Protein 1KG2 (pdb70)

B-factor: mean 14.48, std 9.22, range [5.26, 63.28]

Radius of gyration: 18.08 Å; Cα contacts (8 Å, |Δi|>4): 309; chains: 1; bounding box: 42×45×37 Å

CATH classification: 1.10.1670.10 (+1 more: 1.10.340.30)

Structure (mmCIF, N/CA/C/O backbone):
data_1KG2
#
_entry.id   1KG2
#
_cell.length_a   83.526
_cell.length_b   50.315
_cell.length_c   70.338
_cell.angle_alpha   90.00
_cell.angle_beta   122.71
_cell.angle_gamma   90.00
#
_symmetry.space_group_name_H-M   'C 1 2 1'
#
loop_
_entity.id
_entity.type
_entity.pdbx_description
1 polymer 'A/G-specific adenine glycosylase'
2 non-polymer 'SULFATE ION'
3 non-polymer 'IRON/SULFUR CLUSTER'
4 non-polymer GLYCEROL
5 water water
#
loop_
_atom_site.group_PDB
_atom_site.id
_atom_site.type_symbol
_atom_site.label_atom_id
_atom_site.label_alt_id
_atom_site.label_comp_id
_atom_site.label_asym_id
_atom_site.label_entity_id
_atom_site.label_seq_id
_atom_site.pdbx_PDB_ins_code
_atom_site.Cartn_x
_atom_site.Cartn_y
_atom_site.Cartn_z
_atom_site.occupancy
_atom_site.B_iso_or_equiv
_atom_site.auth_seq_id
_atom_site.auth_comp_id
_atom_site.auth_asym_id
_atom_site.auth_atom_id
_atom_site.pdbx_PDB_model_num
ATOM 1 N N . MET A 1 1 ? -12.085 -1.186 -0.449 1.00 24.57 1 MET A N 1
ATOM 2 C CA . MET A 1 1 ? -11.295 -2.346 -0.045 1.00 21.91 1 MET A CA 1
ATOM 3 C C . MET A 1 1 ? -11.683 -3.641 -0.771 1.00 15.58 1 MET A C 1
ATOM 4 O O . MET A 1 1 ? -12.875 -3.951 -0.778 1.00 16.95 1 MET A O 1
ATOM 13 N N . GLN A 1 2 ? -10.756 -4.392 -1.343 0.60 12.95 2 GLN A N 1
ATOM 14 C CA . GLN A 1 2 ? -11.073 -5.704 -1.908 0.60 12.46 2 GLN A CA 1
ATOM 15 C C . GLN A 1 2 ? -11.723 -6.610 -0.870 0.60 9.97 2 GLN A C 1
ATOM 16 O O . GLN A 1 2 ? -11.246 -6.674 0.284 0.60 7.76 2 GLN A O 1
ATOM 22 N N . ALA A 1 3 ? -12.783 -7.305 -1.286 1.00 11.21 3 ALA A N 1
ATOM 23 C CA . ALA A 1 3 ? -13.549 -8.113 -0.339 1.00 11.38 3 ALA A CA 1
ATOM 24 C C . ALA A 1 3 ? -12.745 -9.194 0.387 1.00 11.50 3 ALA A C 1
ATOM 25 O O . ALA A 1 3 ? -12.946 -9.456 1.587 1.00 11.61 3 ALA A O 1
ATOM 27 N N . SER A 1 4 ? -11.808 -9.861 -0.312 1.00 12.47 4 SER A N 1
ATOM 28 C CA . SER A 1 4 ? -11.026 -10.925 0.361 1.00 12.94 4 SER A CA 1
ATOM 29 C C . SER A 1 4 ? -10.087 -10.335 1.444 1.00 11.97 4 SER A C 1
ATOM 30 O O . SER A 1 4 ? -9.844 -11.034 2.455 1.00 12.69 4 SER A O 1
ATOM 33 N N . GLN A 1 5 ? -9.608 -9.093 1.236 0.60 8.25 5 GLN A N 1
ATOM 34 C CA . GLN A 1 5 ? -8.823 -8.417 2.291 0.60 7.93 5 GLN A CA 1
ATOM 35 C C . GLN A 1 5 ? -9.681 -8.031 3.493 0.60 6.79 5 GLN A C 1
ATOM 36 O O . GLN A 1 5 ? -9.263 -8.167 4.657 0.60 5.26 5 GLN A O 1
ATOM 42 N N . PHE A 1 6 ? -10.883 -7.531 3.237 1.00 8.54 6 PHE A N 1
ATOM 43 C CA . PHE A 1 6 ? -11.872 -7.219 4.297 1.00 7.91 6 PHE A CA 1
ATOM 44 C C . PHE A 1 6 ? -12.073 -8.448 5.194 1.00 7.89 6 PHE A C 1
ATOM 45 O O . PHE A 1 6 ? -11.941 -8.364 6.428 1.00 7.77 6 PHE A O 1
ATOM 53 N N . SER A 1 7 ? -12.420 -9.598 4.571 1.00 8.19 7 SER A N 1
ATOM 54 C CA . SER A 1 7 ? -12.727 -10.798 5.380 1.00 9.12 7 SER A CA 1
ATOM 55 C C . SER A 1 7 ? -11.513 -11.263 6.209 1.00 7.80 7 SER A C 1
ATOM 56 O O . SER A 1 7 ? -11.661 -11.609 7.388 1.00 7.93 7 SER A O 1
ATOM 61 N N . ALA A 1 8 ? -10.318 -11.261 5.598 1.00 7.62 8 ALA A N 1
ATOM 62 C CA . ALA A 1 8 ? -9.111 -11.758 6.264 1.00 7.93 8 ALA A CA 1
ATOM 63 C C . ALA A 1 8 ? -8.742 -10.860 7.453 1.00 8.16 8 ALA A C 1
ATOM 64 O O . ALA A 1 8 ? -8.355 -11.291 8.546 1.00 8.53 8 ALA A O 1
ATOM 66 N N . GLN A 1 9 ? -8.823 -9.526 7.260 1.00 7.60 9 GLN A N 1
ATOM 67 C CA . GLN A 1 9 ? -8.488 -8.613 8.350 1.00 7.74 9 GLN A CA 1
ATOM 68 C C . GLN A 1 9 ? -9.473 -8.724 9.529 1.00 7.55 9 GLN A C 1
ATOM 69 O O . GLN A 1 9 ? -9.054 -8.645 10.714 1.00 7.69 9 GLN A O 1
ATOM 75 N N . VAL A 1 10 ? -10.774 -8.892 9.253 1.00 7.64 10 VAL A N 1
ATOM 76 C CA . VAL A 1 10 ? -11.804 -9.043 10.308 1.00 7.03 10 VAL A CA 1
ATOM 77 C C . VAL A 1 10 ? -11.576 -10.353 11.079 1.00 7.30 10 VAL A C 1
ATOM 78 O O . VAL A 1 10 ? -11.614 -10.407 12.322 1.00 7.49 10 VAL A O 1
ATOM 82 N N . LEU A 1 11 ? -11.295 -11.471 10.369 1.00 7.65 11 LEU A N 1
ATOM 83 C CA . LEU A 1 11 ? -11.032 -12.756 11.035 1.00 7.62 11 LEU A CA 1
ATOM 84 C C . LEU A 1 11 ? -9.759 -12.712 11.877 1.00 7.91 11 LEU A C 1
ATOM 85 O O . LEU A 1 11 ? -9.757 -13.251 13.011 1.00 8.47 11 LEU A O 1
ATOM 90 N N . ASP A 1 12 ? -8.676 -12.043 11.399 1.00 8.19 12 ASP A N 1
ATOM 91 C CA . ASP A 1 12 ? -7.470 -11.958 12.240 1.00 8.72 12 ASP A CA 1
ATOM 92 C C . ASP A 1 12 ? -7.721 -11.152 13.528 1.00 8.65 12 ASP A C 1
ATOM 93 O O . ASP A 1 12 ? -7.190 -11.483 14.618 1.00 10.12 12 ASP A O 1
ATOM 98 N N . TRP A 1 13 ? -8.515 -10.063 13.407 1.00 8.10 13 TRP A N 1
ATOM 99 C CA . TRP A 1 13 ? -8.899 -9.260 14.595 1.00 7.84 13 TRP A CA 1
ATOM 100 C C . TRP A 1 13 ? -9.683 -10.101 15.593 1.00 8.02 13 TRP A C 1
ATOM 101 O O . TRP A 1 13 ? -9.401 -10.121 16.815 1.00 8.90 13 TRP A O 1
ATOM 112 N N . TYR A 1 14 ? -10.711 -10.845 15.094 1.00 7.68 14 TYR A N 1
ATOM 113 C CA . TYR A 1 14 ? -11.559 -11.665 15.962 1.00 8.38 14 TYR A CA 1
ATOM 114 C C . TYR A 1 14 ? -10.747 -12.660 16.762 1.00 8.57 14 TYR A C 1
ATOM 115 O O . TYR A 1 14 ? -11.001 -12.906 17.964 1.00 10.57 14 TYR A O 1
ATOM 124 N N . ASP A 1 15 ? -9.757 -13.295 16.125 1.00 9.04 15 ASP A N 1
ATOM 125 C CA . ASP A 1 15 ? -8.950 -14.341 16.794 1.00 11.03 15 ASP A CA 1
ATOM 126 C C . ASP A 1 15 ? -8.288 -13.793 18.043 1.00 10.05 15 ASP A C 1
ATOM 127 O O . ASP A 1 15 ? -8.200 -14.544 19.057 1.00 12.39 15 ASP A O 1
ATOM 136 N N . LYS A 1 16 ? -7.812 -12.539 18.030 1.00 9.15 16 LYS A N 1
ATOM 137 C CA . LYS A 1 16 ? -7.091 -11.939 19.160 1.00 9.33 16 LYS A CA 1
ATOM 138 C C . LYS A 1 16 ? -7.968 -11.158 20.152 1.00 9.56 16 LYS A C 1
ATOM 139 O O . LYS A 1 16 ? -7.626 -11.095 21.365 1.00 12.13 16 LYS A O 1
ATOM 150 N N . TYR A 1 17 ? -9.046 -10.527 19.671 1.00 8.91 17 TYR A N 1
ATOM 151 C CA . TYR A 1 17 ? -9.826 -9.574 20.426 1.00 10.90 17 TYR A CA 1
ATOM 152 C C . TYR A 1 17 ? -11.316 -9.857 20.481 1.00 12.83 17 TYR A C 1
ATOM 153 O O . TYR A 1 17 ? -12.017 -9.113 21.191 1.00 18.06 17 TYR A O 1
ATOM 162 N N . GLY A 1 18 ? -11.854 -10.849 19.768 1.00 11.87 18 GLY A N 1
ATOM 163 C CA . GLY A 1 18 ? -13.309 -11.075 19.681 1.00 12.44 18 GLY A CA 1
ATOM 164 C C . GLY A 1 18 ? -13.942 -11.704 20.902 1.00 13.02 18 GLY A C 1
ATOM 165 O O . GLY A 1 18 ? -13.263 -12.419 21.645 1.00 16.14 18 GLY A O 1
ATOM 166 N N . ARG A 1 19 ? -15.249 -11.500 21.107 1.00 12.45 19 ARG A N 1
ATOM 167 C CA . ARG A 1 19 ? -15.989 -12.193 22.168 1.00 12.18 19 ARG A CA 1
ATOM 168 C C . ARG A 1 19 ? -16.339 -13.633 21.812 1.00 12.02 19 ARG A C 1
ATOM 169 O O . ARG A 1 19 ? -17.033 -13.836 20.803 1.00 12.72 19 ARG A O 1
ATOM 177 N N . LYS A 1 20 ? -15.887 -14.603 22.629 1.00 11.81 20 LYS A N 1
ATOM 178 C CA . LYS A 1 20 ? -16.052 -16.026 22.377 1.00 11.93 20 LYS A CA 1
ATOM 179 C C . LYS A 1 20 ? -16.678 -16.715 23.594 1.00 12.34 20 LYS A C 1
ATOM 180 O O . LYS A 1 20 ? -16.872 -17.929 23.504 1.00 14.41 20 LYS A O 1
ATOM 186 N N . THR A 1 21 ? -16.951 -16.006 24.707 1.00 12.10 21 THR A N 1
ATOM 187 C CA . THR A 1 21 ? -17.367 -16.666 25.958 1.00 12.08 21 THR A CA 1
ATOM 188 C C . THR A 1 21 ? -18.767 -16.280 26.432 1.00 12.14 21 THR A C 1
ATOM 189 O O . THR A 1 21 ? -19.140 -16.550 27.589 1.00 13.22 21 THR A O 1
ATOM 193 N N . LEU A 1 22 ? -19.587 -15.660 25.592 1.00 12.21 22 LEU A N 1
ATOM 194 C CA . LEU A 1 22 ? -21.024 -15.497 25.896 1.00 11.61 22 LEU A CA 1
ATOM 195 C C . LEU A 1 22 ? -21.730 -16.846 26.043 1.00 10.26 22 LEU A C 1
ATOM 196 O O . LEU A 1 22 ? -21.360 -17.820 25.365 1.00 11.61 22 LEU A O 1
ATOM 201 N N . PRO A 1 23 ? -22.784 -16.973 26.868 1.00 10.48 23 PRO A N 1
ATOM 202 C CA . PRO A 1 23 ? -23.384 -18.291 27.141 1.00 11.14 23 PRO A CA 1
ATOM 203 C C . PRO A 1 23 ? -23.930 -18.980 25.889 1.00 11.76 23 PRO A C 1
ATOM 204 O O . PRO A 1 23 ? -23.884 -20.219 25.779 1.00 14.35 23 PRO A O 1
ATOM 208 N N . TRP A 1 24 ? -24.473 -18.237 24.927 1.00 11.65 24 TRP A N 1
ATOM 209 C CA . TRP A 1 24 ? -25.058 -18.792 23.696 1.00 12.13 24 TRP A CA 1
ATOM 210 C C . TRP A 1 24 ? -23.951 -19.250 22.706 1.00 15.15 24 TRP A C 1
ATOM 211 O O . TRP A 1 24 ? -24.241 -19.883 21.684 1.00 21.14 24 TRP A O 1
ATOM 222 N N . GLN A 1 25 ? -22.687 -19.007 23.002 1.00 14.40 25 GLN A N 1
ATOM 223 C CA . GLN A 1 25 ? -21.552 -19.454 22.206 1.00 16.12 25 GLN A CA 1
ATOM 224 C C . GLN A 1 25 ? -20.932 -20.735 22.739 1.00 17.51 25 GLN A C 1
ATOM 225 O O . GLN A 1 25 ? -20.036 -21.246 22.051 1.00 24.65 25 GLN A O 1
ATOM 231 N N . ILE A 1 26 ? -21.370 -21.243 23.867 1.00 18.82 26 ILE A N 1
ATOM 232 C CA . ILE A 1 26 ? -20.769 -22.462 24.435 1.00 21.99 26 ILE A CA 1
ATOM 233 C C . ILE A 1 26 ? -21.759 -23.585 24.188 1.00 20.95 26 ILE A C 1
ATOM 234 O O . ILE A 1 26 ? -22.947 -23.370 24.502 1.00 23.61 26 ILE A O 1
ATOM 239 N N . ASP A 1 27 ? -21.316 -24.702 23.618 1.00 20.69 27 ASP A N 1
ATOM 240 C CA . ASP A 1 27 ? -22.214 -25.812 23.244 1.00 21.45 27 ASP A CA 1
ATOM 241 C C . ASP A 1 27 ? -23.421 -25.261 22.475 1.00 19.42 27 ASP A C 1
ATOM 242 O O . ASP A 1 27 ? -24.592 -25.500 22.869 1.00 18.70 27 ASP A O 1
ATOM 247 N N . LYS A 1 28 ? -23.189 -24.515 21.414 1.00 18.35 28 LYS A N 1
ATOM 248 C CA . LYS A 1 28 ? -24.168 -23.824 20.576 1.00 17.67 28 LYS A CA 1
ATOM 249 C C . LYS A 1 28 ? -25.208 -24.789 19.986 1.00 14.63 28 LYS A C 1
ATOM 250 O O . LYS A 1 28 ? -24.830 -25.888 19.551 1.00 16.37 28 LYS A O 1
ATOM 256 N N . THR A 1 29 ? -26.444 -24.339 19.898 1.00 11.20 29 THR A N 1
ATOM 257 C CA . THR A 1 29 ? -27.513 -25.025 19.191 1.00 9.58 29 THR A CA 1
ATOM 258 C C . THR A 1 29 ? -28.386 -23.971 18.439 1.00 8.86 29 THR A C 1
ATOM 259 O O . THR A 1 29 ? -28.404 -22.785 18.861 1.00 8.60 29 THR A O 1
ATOM 263 N N . PRO A 1 30 ? -29.141 -24.348 17.420 1.00 8.92 30 PRO A N 1
ATOM 264 C CA . PRO A 1 30 ? -30.099 -23.401 16.823 1.00 8.34 30 PRO A CA 1
ATOM 265 C C . PRO A 1 30 ? -31.045 -22.772 17.843 1.00 7.95 30 PRO A C 1
ATOM 266 O O . PRO A 1 30 ? -31.306 -21.522 17.798 1.00 7.86 30 PRO A O 1
ATOM 270 N N . TYR A 1 31 ? -31.594 -23.543 18.796 1.00 7.63 31 TYR A N 1
ATOM 271 C CA . TYR A 1 31 ? -32.496 -22.992 19.826 1.00 7.35 31 TYR A CA 1
ATOM 272 C C . TYR A 1 31 ? -31.799 -21.891 20.648 1.00 7.06 31 TYR A C 1
ATOM 273 O O . TYR A 1 31 ? -32.386 -20.813 20.864 1.00 7.77 31 TYR A O 1
ATOM 282 N N . LYS A 1 32 ? -30.581 -22.171 21.161 1.00 8.06 32 LYS A N 1
ATOM 283 C CA . LYS A 1 32 ? -29.872 -21.157 21.983 1.00 7.83 32 LYS A CA 1
ATOM 284 C C . LYS A 1 32 ? -29.588 -19.877 21.184 1.00 7.43 32 LYS A C 1
ATOM 285 O O . LYS A 1 32 ? -29.682 -18.740 21.691 1.00 8.05 32 LYS A O 1
ATOM 291 N N . VAL A 1 33 ? -29.139 -20.020 19.910 1.00 7.48 33 VAL A N 1
ATOM 292 C CA . VAL A 1 33 ? -28.825 -18.845 19.102 1.00 7.01 33 VAL A CA 1
ATOM 293 C C . VAL A 1 33 ? -30.087 -18.049 18.812 1.00 6.67 33 VAL A C 1
ATOM 294 O O . VAL A 1 33 ? -30.059 -16.790 18.971 1.00 7.09 33 VAL A O 1
ATOM 298 N N . TRP A 1 34 ? -31.186 -18.687 18.374 1.00 6.53 34 TRP A N 1
ATOM 299 C CA . TRP A 1 34 ? -32.481 -18.001 18.179 1.00 6.70 34 TRP A CA 1
ATOM 300 C C . TRP A 1 34 ? -32.924 -17.223 19.426 1.00 6.18 34 TRP A C 1
ATOM 301 O O . TRP A 1 34 ? -33.262 -16.001 19.359 1.00 6.55 34 TRP A O 1
ATOM 312 N N . LEU A 1 35 ? -32.928 -17.885 20.586 1.00 6.22 35 LEU A N 1
ATOM 313 C CA . LEU A 1 35 ? -33.383 -17.205 21.836 1.00 6.90 35 LEU A CA 1
ATOM 314 C C . LEU A 1 35 ? -32.525 -15.960 22.111 1.00 6.41 35 LEU A C 1
ATOM 315 O O . LEU A 1 35 ? -33.019 -14.857 22.422 1.00 7.04 35 LEU A O 1
ATOM 320 N N . SER A 1 36 ? -31.173 -16.097 21.998 1.00 6.62 36 SER A N 1
ATOM 321 C CA . SER A 1 36 ? -30.272 -14.931 22.237 1.00 7.01 36 SER A CA 1
ATOM 322 C C . SER A 1 36 ? -30.512 -13.823 21.214 1.00 6.64 36 SER A C 1
ATOM 323 O O . SER A 1 36 ? -30.556 -12.633 21.605 1.00 7.47 36 SER A O 1
ATOM 326 N N . GLU A 1 37 ? -30.678 -14.141 19.911 1.00 6.90 37 GLU A N 1
ATOM 327 C CA . GLU A 1 37 ? -30.899 -13.084 18.900 1.00 7.36 37 GLU A CA 1
ATOM 328 C C . GLU A 1 37 ? -32.165 -12.277 19.197 1.00 6.90 37 GLU A C 1
ATOM 329 O O . GLU A 1 37 ? -32.186 -11.010 19.052 1.00 8.06 37 GLU A O 1
ATOM 335 N N . VAL A 1 38 ? -33.259 -12.949 19.587 1.00 6.59 38 VAL A N 1
ATOM 336 C CA . VAL A 1 38 ? -34.514 -12.233 19.889 1.00 6.74 38 VAL A CA 1
ATOM 337 C C . VAL A 1 38 ? -34.264 -11.328 21.113 1.00 6.51 38 VAL A C 1
ATOM 338 O O . VAL A 1 38 ? -34.715 -10.147 21.074 1.00 7.44 38 VAL A O 1
ATOM 342 N N . MET A 1 39 ? -33.662 -11.838 22.191 1.00 6.74 39 MET A N 1
ATOM 343 C CA . MET A 1 39 ? -33.431 -10.977 23.384 1.00 7.00 39 MET A CA 1
ATOM 344 C C . MET A 1 39 ? -32.520 -9.784 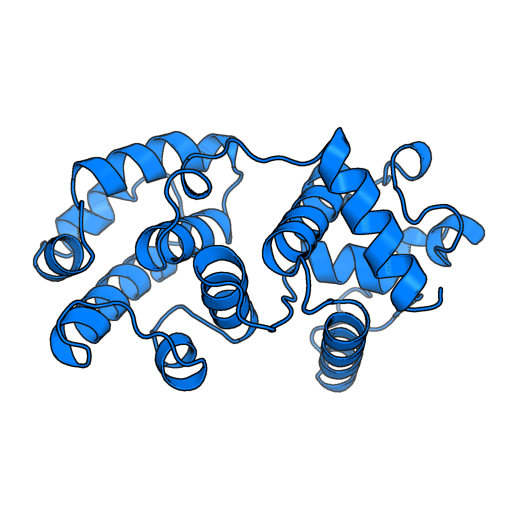23.055 1.00 7.11 39 MET A C 1
ATOM 345 O O . MET A 1 39 ? -32.747 -8.663 23.568 1.00 8.93 39 MET A O 1
ATOM 350 N N . LEU A 1 40 ? -31.513 -9.968 22.192 1.00 7.61 40 LEU A N 1
ATOM 351 C CA . LEU A 1 40 ? -30.521 -8.923 21.882 1.00 8.03 40 LEU A CA 1
ATOM 352 C C . LEU A 1 40 ? -31.047 -7.906 20.890 1.00 9.45 40 LEU A C 1
ATOM 353 O O . LEU A 1 40 ? -30.414 -6.836 20.696 1.00 11.11 40 LEU A O 1
ATOM 358 N N . GLN A 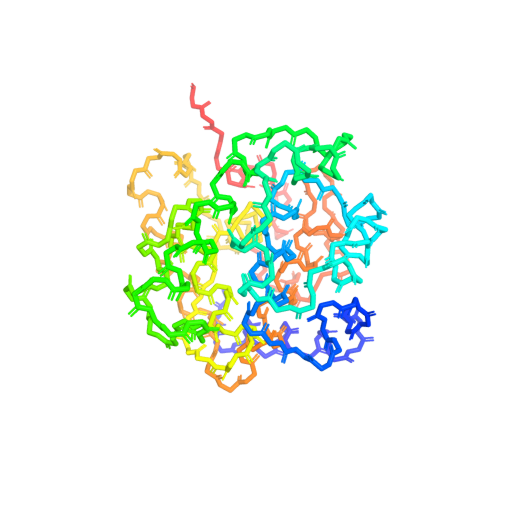1 41 ? -32.197 -8.105 20.246 1.00 10.33 41 GLN A N 1
ATOM 359 C CA . GLN A 1 41 ? -32.655 -7.214 19.186 1.00 11.58 41 GLN A CA 1
ATOM 360 C C . GLN A 1 41 ? -32.817 -5.781 19.668 1.00 12.41 41 GLN A C 1
ATOM 361 O O . GLN A 1 41 ? -32.504 -4.816 18.948 1.00 14.06 41 GLN A O 1
ATOM 372 N N . GLN A 1 42 ? -33.358 -5.668 20.887 1.00 11.86 42 GLN A N 1
ATOM 373 C CA . GLN A 1 42 ? -33.621 -4.322 21.424 1.00 14.54 42 GLN A CA 1
ATOM 374 C C . GLN A 1 42 ? -33.066 -4.121 22.836 1.00 13.52 42 GLN A C 1
ATOM 375 O O . GLN A 1 42 ? -33.483 -3.178 23.528 1.00 18.81 42 GLN A O 1
ATOM 381 N N . THR A 1 43 ? -32.124 -4.931 23.310 1.00 13.40 43 THR A N 1
ATOM 382 C CA . THR A 1 43 ? -31.611 -4.898 24.688 1.00 11.38 43 THR A CA 1
ATOM 383 C C . THR A 1 43 ? -30.083 -5.125 24.712 1.00 10.97 43 THR A C 1
ATOM 384 O O . THR A 1 43 ? -29.553 -6.000 23.968 1.00 12.41 43 THR A O 1
ATOM 388 N N . GLN A 1 44 ? -29.340 -4.385 25.544 1.00 11.48 44 GLN A N 1
ATOM 389 C CA . GLN A 1 44 ? -27.871 -4.582 25.678 1.00 13.02 44 GLN A CA 1
ATOM 390 C C . GLN A 1 44 ? -27.480 -5.944 26.307 1.00 10.73 44 GLN A C 1
ATOM 391 O O . GLN A 1 44 ? -28.201 -6.498 27.137 1.00 10.43 44 GLN A O 1
ATOM 397 N N . VAL A 1 45 ? -26.283 -6.416 25.915 1.00 10.73 45 VAL A N 1
ATOM 398 C CA . VAL A 1 45 ? -25.789 -7.723 26.344 1.00 10.51 45 VAL A CA 1
ATOM 399 C C . VAL A 1 45 ? -25.774 -7.898 27.863 1.00 9.35 45 VAL A C 1
ATOM 400 O O . VAL A 1 45 ? -26.187 -8.958 28.400 1.00 9.83 45 VAL A O 1
ATOM 404 N N . ALA A 1 46 ? -25.275 -6.910 28.627 1.00 9.59 46 ALA A N 1
ATOM 405 C CA . ALA A 1 46 ? -25.188 -7.052 30.098 1.00 10.31 46 ALA A CA 1
ATOM 406 C C . ALA A 1 46 ? -26.554 -7.287 30.757 1.00 9.76 46 ALA A C 1
ATOM 407 O O . ALA A 1 46 ? -26.655 -8.056 31.752 1.00 11.13 46 ALA A O 1
ATOM 409 N N . THR A 1 47 ? -27.599 -6.633 30.225 1.00 8.69 47 THR A N 1
ATOM 410 C CA . THR A 1 47 ? -28.954 -6.853 30.742 1.00 8.73 47 THR A CA 1
ATOM 411 C C . THR A 1 47 ? -29.467 -8.234 30.322 1.00 8.27 47 THR A C 1
ATOM 412 O O . THR A 1 47 ? -30.150 -8.915 31.122 1.00 9.45 47 THR A O 1
ATOM 416 N N . VAL A 1 48 ? -29.203 -8.662 29.088 1.00 7.76 48 VAL A N 1
ATOM 417 C CA . VAL A 1 48 ? -29.715 -9.956 28.567 1.00 8.10 48 VAL A CA 1
ATOM 418 C C . VAL A 1 48 ? -29.154 -11.170 29.311 1.00 7.77 48 VAL A C 1
ATOM 419 O O . VAL A 1 48 ? -29.918 -12.124 29.506 1.00 8.36 48 VAL A O 1
ATOM 423 N N . ILE A 1 49 ? -27.854 -11.219 29.702 1.00 8.35 49 ILE A N 1
ATOM 424 C CA . ILE A 1 49 ? -27.274 -12.522 30.172 1.00 8.40 49 ILE A CA 1
ATOM 425 C C . ILE A 1 49 ? -28.093 -13.143 31.304 1.00 8.07 49 ILE A C 1
ATOM 426 O O . ILE A 1 49 ? -28.431 -14.353 31.179 1.00 7.71 49 ILE A O 1
ATOM 431 N N . PRO A 1 50 ? -28.476 -12.438 32.403 1.00 8.28 50 PRO A N 1
ATOM 432 C CA . PRO A 1 50 ? -29.276 -13.155 33.445 1.00 8.36 50 PRO A CA 1
ATOM 433 C C . PRO A 1 50 ? -30.619 -13.668 32.940 1.00 7.70 50 PRO A C 1
ATOM 434 O O . PRO A 1 50 ? -31.086 -14.749 33.406 1.00 7.98 50 PRO A O 1
ATOM 438 N N . TYR A 1 51 ? -31.293 -12.963 32.024 1.00 7.59 51 TYR A N 1
ATOM 439 C CA . TYR A 1 51 ? -32.573 -13.460 31.456 1.00 6.87 51 TYR A CA 1
ATOM 440 C C . TYR A 1 51 ? -32.363 -14.694 30.578 1.00 6.63 51 TYR A C 1
ATOM 441 O O . TYR A 1 51 ? -33.140 -15.674 30.636 1.00 7.50 51 TYR A O 1
ATOM 450 N N . PHE A 1 52 ? -31.308 -14.735 29.740 1.00 6.99 52 PHE A N 1
ATOM 451 C CA . PHE A 1 52 ? -30.960 -15.909 28.919 1.00 7.18 52 PHE A CA 1
ATOM 452 C C . PHE A 1 52 ? -30.760 -17.134 29.839 1.00 6.60 52 PHE A C 1
ATOM 453 O O . PHE A 1 52 ? -31.281 -18.243 29.573 1.00 7.64 52 PHE A O 1
ATOM 461 N N . GLU A 1 53 ? -29.976 -16.909 30.933 1.00 7.87 53 GLU A N 1
ATOM 462 C CA . GLU A 1 53 ? -29.701 -18.056 31.847 1.00 8.81 53 GLU A CA 1
ATOM 463 C C . GLU A 1 53 ? -31.006 -18.534 32.506 1.00 7.83 53 GLU A C 1
ATOM 464 O O . GLU A 1 53 ? -31.245 -19.770 32.647 1.00 8.86 53 GLU A O 1
ATOM 475 N N . ARG A 1 54 ? -31.917 -17.636 32.947 1.00 8.03 54 ARG A N 1
ATOM 476 C CA . ARG A 1 54 ? -33.182 -18.063 33.558 1.00 7.90 54 ARG A CA 1
ATOM 477 C C . ARG A 1 54 ? -34.062 -18.801 32.541 1.00 7.01 54 ARG A C 1
ATOM 478 O O . ARG A 1 54 ? -34.716 -19.824 32.909 1.00 8.39 54 ARG A O 1
ATOM 486 N N . PHE A 1 55 ? -34.134 -18.345 31.300 1.00 6.77 55 PHE A N 1
ATOM 487 C CA . PHE A 1 55 ? -34.955 -19.010 30.241 1.00 7.23 55 PHE A CA 1
ATOM 488 C C . PHE A 1 55 ? -34.408 -20.418 29.951 1.00 7.25 55 PHE A C 1
ATOM 489 O O . PHE A 1 55 ? -35.195 -21.380 29.781 1.00 7.83 55 PHE A O 1
ATOM 497 N N . MET A 1 56 ? -33.067 -20.578 29.829 1.00 7.40 56 MET A N 1
ATOM 498 C CA . MET A 1 56 ? -32.523 -21.918 29.526 1.00 7.85 56 MET A CA 1
ATOM 499 C C . MET A 1 56 ? -32.719 -22.897 30.684 1.00 8.40 56 MET A C 1
ATOM 500 O O . MET A 1 56 ? -32.925 -24.137 30.444 1.00 9.77 56 MET A O 1
ATOM 505 N N . ALA A 1 57 ? -32.678 -22.432 31.952 1.00 8.46 57 ALA A N 1
ATOM 506 C CA . ALA A 1 57 ? -32.935 -23.298 33.113 1.00 8.85 57 ALA A CA 1
ATOM 507 C C . ALA A 1 57 ? -34.389 -23.745 33.157 1.00 8.73 57 ALA A C 1
ATOM 508 O O . ALA A 1 57 ? -34.688 -24.938 33.457 1.00 11.23 57 ALA A O 1
ATOM 510 N N . ARG A 1 58 ? -35.331 -22.853 32.880 1.00 7.81 58 ARG A N 1
ATOM 511 C CA . ARG A 1 58 ? -36.776 -23.185 32.956 1.00 7.60 58 ARG A CA 1
ATOM 512 C C . ARG A 1 58 ? -37.229 -23.977 31.748 1.00 7.50 58 ARG A C 1
ATOM 513 O O . ARG A 1 58 ? -38.126 -24.853 31.849 1.00 8.00 58 ARG A O 1
ATOM 521 N N . PHE A 1 59 ? -36.660 -23.672 30.533 1.00 7.39 59 PHE A N 1
ATOM 522 C CA . PHE A 1 59 ? -37.080 -24.238 29.262 1.00 7.19 59 PHE A CA 1
ATOM 523 C C . PHE A 1 59 ? -35.860 -24.835 28.537 1.00 7.17 59 PHE A C 1
ATOM 524 O O . PHE A 1 59 ? -35.276 -24.231 27.605 1.00 8.38 59 PHE A O 1
ATOM 532 N N . PRO A 1 60 ? -35.390 -26.042 28.949 1.00 7.78 60 PRO A N 1
ATOM 533 C CA . PRO A 1 60 ? -34.189 -26.632 28.339 1.00 8.75 60 PRO A CA 1
ATOM 534 C C . PRO A 1 60 ? -34.307 -26.946 26.840 1.00 7.97 60 PRO A C 1
ATOM 535 O O . PRO A 1 60 ? -33.265 -27.007 26.130 1.00 8.80 60 PRO A O 1
ATOM 539 N N . THR A 1 61 ? -35.518 -27.195 26.333 1.00 7.81 61 THR A N 1
ATOM 540 C CA . THR A 1 61 ? -35.790 -27.432 24.910 1.00 7.18 61 THR A CA 1
ATOM 541 C C . THR A 1 61 ? -36.944 -26.555 24.403 1.00 7.07 61 THR A C 1
ATOM 542 O O . THR A 1 61 ? -37.786 -26.028 25.175 1.00 8.11 61 THR A O 1
ATOM 546 N N . VAL A 1 62 ? -36.983 -26.437 23.062 1.00 7.28 62 VAL A N 1
ATOM 547 C CA . VAL A 1 62 ? -38.088 -25.634 22.440 1.00 7.76 62 VAL A CA 1
ATOM 548 C C . VAL A 1 62 ? -39.461 -26.236 22.725 1.00 7.32 62 VAL A C 1
ATOM 549 O O . VAL A 1 62 ? -40.450 -25.488 22.842 1.00 7.96 62 VAL A O 1
ATOM 553 N N . THR A 1 63 ? -39.599 -27.567 22.921 1.00 7.81 63 THR A N 1
ATOM 554 C CA . THR A 1 63 ? -40.906 -28.182 23.277 1.00 8.04 63 THR A CA 1
ATOM 555 C C . THR A 1 63 ? -41.364 -27.755 24.689 1.00 6.97 63 THR A C 1
ATOM 556 O O . THR A 1 63 ? -42.549 -27.527 24.905 1.00 7.73 63 THR A O 1
ATOM 560 N N . ASP A 1 64 ? -40.393 -27.678 25.628 1.00 7.08 64 ASP A N 1
ATOM 561 C CA . ASP A 1 64 ? -40.771 -27.155 26.961 1.00 7.12 64 ASP A CA 1
ATOM 562 C C . ASP A 1 64 ? -41.336 -25.712 26.874 1.00 7.00 64 ASP A C 1
ATOM 563 O O . ASP A 1 64 ? -42.329 -25.382 27.549 1.00 7.63 64 ASP A O 1
ATOM 568 N N . LEU A 1 65 ? -40.691 -24.862 26.032 1.00 6.76 65 LEU A N 1
ATOM 569 C CA . LEU A 1 65 ? -41.214 -23.466 25.864 1.00 6.93 65 LEU A CA 1
ATOM 570 C C . LEU A 1 65 ? -42.602 -23.486 25.237 1.00 6.78 65 LEU A C 1
ATOM 571 O O . LEU A 1 65 ? -43.539 -22.769 25.695 1.00 8.10 65 LEU A O 1
ATOM 576 N N . ALA A 1 66 ? -42.808 -24.290 24.190 1.00 7.59 66 ALA A N 1
ATOM 577 C CA . ALA A 1 66 ? -44.088 -24.392 23.482 1.00 7.97 66 ALA A CA 1
ATOM 578 C C . ALA A 1 66 ? -45.230 -24.801 24.400 1.00 8.78 66 ALA A C 1
ATOM 579 O O . ALA A 1 66 ? -46.372 -24.295 24.270 1.00 9.80 66 ALA A O 1
ATOM 581 N N . ASN A 1 67 ? -44.999 -25.751 25.315 1.00 8.94 67 ASN A N 1
ATOM 582 C CA . ASN A 1 67 ? -46.016 -26.359 26.176 1.00 8.84 67 ASN A CA 1
ATOM 583 C C . ASN A 1 67 ? -46.322 -25.474 27.394 1.00 9.03 67 ASN A C 1
ATOM 584 O O . ASN A 1 67 ? -47.331 -25.713 28.077 1.00 11.20 67 ASN A O 1
ATOM 589 N N . ALA A 1 68 ? -45.510 -24.448 27.694 1.00 9.38 68 ALA A N 1
ATOM 590 C CA . ALA A 1 68 ? -45.758 -23.546 28.844 1.00 9.47 68 ALA A CA 1
ATOM 591 C C . ALA A 1 68 ? -46.895 -22.580 28.553 1.00 9.78 68 ALA A C 1
ATOM 592 O O . ALA A 1 68 ? -47.098 -22.208 27.368 1.00 9.88 68 ALA A O 1
ATOM 594 N N . PRO A 1 69 ? -47.637 -22.130 29.571 1.00 10.83 69 PRO A N 1
ATOM 595 C CA . PRO A 1 69 ? -48.621 -21.055 29.378 1.00 10.85 69 PRO A CA 1
ATOM 596 C C . PRO A 1 69 ? -47.983 -19.731 28.982 1.00 9.83 69 PRO A C 1
ATOM 597 O O . PRO A 1 69 ? -46.918 -19.355 29.525 1.00 9.90 69 PRO A O 1
ATOM 601 N N . LEU A 1 70 ? -48.587 -18.978 28.045 1.00 9.88 70 LEU A N 1
ATOM 602 C CA . LEU A 1 70 ? -48.058 -17.670 27.647 1.00 10.19 70 LEU A CA 1
ATOM 603 C C . LEU A 1 70 ? -47.851 -16.758 28.846 1.00 9.48 70 LEU A C 1
ATOM 604 O O . LEU A 1 70 ? -46.858 -16.008 28.880 1.00 9.44 70 LEU A O 1
ATOM 609 N N . ASP A 1 71 ? -48.759 -16.747 29.841 1.00 10.60 71 ASP A N 1
ATOM 610 C CA . ASP A 1 71 ? -48.582 -15.832 30.978 1.00 11.73 71 ASP A CA 1
ATOM 611 C C . ASP A 1 71 ? -47.258 -16.098 31.709 1.00 10.41 71 ASP A C 1
ATOM 612 O O . ASP A 1 71 ? -46.668 -15.122 32.266 1.00 10.56 71 ASP A O 1
ATOM 621 N N . GLU A 1 72 ? -46.791 -17.365 31.788 1.00 10.07 72 GLU A N 1
ATOM 622 C CA . GLU A 1 72 ? -45.513 -17.647 32.448 1.00 10.54 72 GLU A CA 1
ATOM 623 C C . GLU A 1 72 ? -44.328 -17.086 31.628 1.00 9.78 72 GLU A C 1
ATOM 624 O O . GLU A 1 72 ? -43.337 -16.554 32.219 1.00 11.86 72 GLU A O 1
ATOM 630 N N . VAL A 1 73 ? -44.402 -17.179 30.293 1.00 8.53 73 VAL A N 1
ATOM 631 C CA . VAL A 1 73 ? -43.363 -16.590 29.392 1.00 8.40 73 VAL A CA 1
ATOM 632 C C . VAL A 1 73 ? -43.313 -15.087 29.607 1.00 8.55 73 VAL A C 1
ATOM 633 O O . VAL A 1 73 ? -42.205 -14.485 29.772 1.00 8.70 73 VAL A O 1
ATOM 637 N N . LEU A 1 74 ? -44.492 -14.404 29.627 1.00 8.40 74 LEU A N 1
ATOM 638 C CA . LEU A 1 74 ? -44.532 -12.942 29.806 1.00 9.66 74 LEU A CA 1
ATOM 639 C C . LEU A 1 74 ? -43.985 -12.525 31.173 1.00 8.92 74 LEU A C 1
ATOM 640 O O . LEU A 1 74 ? -43.279 -11.513 31.332 1.00 9.74 74 LEU A O 1
ATOM 645 N N . HIS A 1 75 ? -44.297 -13.290 32.235 1.00 9.84 75 HIS A N 1
ATOM 646 C CA . HIS A 1 75 ? -43.748 -13.013 33.567 1.00 10.41 75 HIS A CA 1
ATOM 647 C C . HIS A 1 75 ? -42.219 -13.073 33.594 1.00 9.16 75 HIS A C 1
ATOM 648 O O . HIS A 1 75 ? -41.575 -12.199 34.154 1.00 9.78 75 HIS A O 1
ATOM 655 N N . LEU A 1 76 ? -41.642 -14.114 32.958 1.00 8.65 76 LEU A N 1
ATOM 656 C CA . LEU A 1 76 ? -40.159 -14.228 32.945 1.00 8.59 76 LEU A CA 1
ATOM 657 C C . LEU A 1 76 ? -39.533 -13.162 32.050 1.00 8.37 76 LEU A C 1
ATOM 658 O O . LEU A 1 76 ? -38.341 -12.775 32.268 1.00 8.70 76 LEU A O 1
ATOM 667 N N . TRP A 1 77 ? -40.248 -12.619 31.053 1.00 7.47 77 TRP A N 1
ATOM 668 C CA . TRP A 1 77 ? -39.757 -11.549 30.163 1.00 7.71 77 TRP A CA 1
ATOM 669 C C . TRP A 1 77 ? -39.722 -10.202 30.871 1.00 7.66 77 TRP A C 1
ATOM 670 O O . TRP A 1 77 ? -39.030 -9.257 30.393 1.00 8.83 77 TRP A O 1
ATOM 681 N N . THR A 1 78 ? -40.469 -10.017 31.964 1.00 7.63 78 THR A N 1
ATOM 682 C CA . THR A 1 78 ? -40.683 -8.691 32.599 1.00 8.49 78 THR A CA 1
ATOM 683 C C . THR A 1 78 ? -39.367 -7.949 32.841 1.00 7.64 78 THR A C 1
ATOM 684 O O . THR A 1 78 ? -38.448 -8.485 33.539 1.00 8.33 78 THR A O 1
ATOM 688 N N . GLY A 1 79 ? -39.225 -6.727 32.295 1.00 7.30 79 GLY A N 1
ATOM 689 C CA . GLY A 1 79 ? -37.995 -5.949 32.393 1.00 7.57 79 GLY A CA 1
ATOM 690 C C . GLY A 1 79 ? -37.210 -5.868 31.075 1.00 6.82 79 GLY A C 1
ATOM 691 O O . GLY A 1 79 ? -36.333 -4.971 31.000 1.00 8.83 79 GLY A O 1
ATOM 692 N N . LEU A 1 80 ? -37.461 -6.748 30.110 1.00 7.14 80 LEU A N 1
ATOM 693 C CA . LEU A 1 80 ? -36.793 -6.712 28.791 1.00 7.24 80 LEU A CA 1
ATOM 694 C C . LEU A 1 80 ? -37.467 -5.723 27.844 1.00 8.08 80 LEU A C 1
ATOM 695 O O . LEU A 1 80 ? -36.842 -5.308 26.833 1.00 10.14 80 LEU A O 1
ATOM 700 N N . GLY A 1 81 ? -38.694 -5.272 28.107 1.00 8.66 81 GLY A N 1
ATOM 701 C CA . GLY A 1 81 ? -39.428 -4.376 27.202 1.00 8.82 81 GLY A CA 1
ATOM 702 C C . GLY A 1 81 ? -39.799 -5.050 25.875 1.00 8.39 81 GLY A C 1
ATOM 703 O O . GLY A 1 81 ? -39.380 -6.176 25.554 1.00 9.95 81 GLY A O 1
ATOM 704 N N . TYR A 1 82 ? -40.543 -4.291 25.037 1.00 8.79 82 TYR A N 1
ATOM 705 C CA . TYR A 1 82 ? -40.838 -4.691 23.641 1.00 9.18 82 TYR A CA 1
ATOM 706 C C . TYR A 1 82 ? -41.415 -6.117 23.601 1.00 9.15 82 TYR A C 1
ATOM 707 O O . TYR A 1 82 ? -40.807 -7.042 22.996 1.00 9.68 82 TYR A O 1
ATOM 716 N N . TYR A 1 83 ? -42.579 -6.283 24.286 1.00 9.00 83 TYR A N 1
ATOM 717 C CA . TYR A 1 83 ? -43.181 -7.603 24.538 1.00 9.11 83 TYR A CA 1
ATOM 718 C C . TYR A 1 83 ? -43.769 -8.259 23.280 1.00 9.29 83 TYR A C 1
ATOM 719 O O . TYR A 1 83 ? -44.076 -9.495 23.321 1.00 9.36 83 TYR A O 1
ATOM 728 N N . ALA A 1 84 ? -43.913 -7.548 22.142 1.00 9.42 84 ALA A N 1
ATOM 729 C CA . ALA A 1 84 ? -44.261 -8.231 20.891 1.00 10.09 84 ALA A CA 1
ATOM 730 C C . ALA A 1 84 ? -43.238 -9.330 20.600 1.00 8.84 84 ALA A C 1
ATOM 731 O O . ALA A 1 84 ? -43.596 -10.402 20.040 1.00 9.54 84 ALA A O 1
ATOM 733 N N . ARG A 1 85 ? -41.954 -9.131 20.962 1.00 8.67 85 ARG A N 1
ATOM 734 C CA . ARG A 1 85 ? -40.891 -10.129 20.800 1.00 8.67 85 ARG A CA 1
ATOM 735 C C . ARG A 1 85 ? -41.213 -11.403 21.581 1.00 7.33 85 ARG A C 1
ATOM 736 O O . ARG A 1 85 ? -40.943 -12.517 21.093 1.00 7.93 85 ARG A O 1
ATOM 744 N N . ALA A 1 86 ? -41.751 -11.265 22.80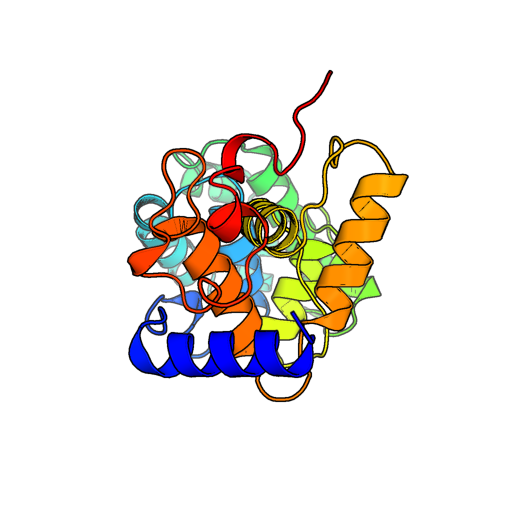7 1.00 7.40 86 ALA A N 1
ATOM 745 C CA . ALA A 1 86 ? -42.094 -12.435 23.624 1.00 7.24 86 ALA A CA 1
ATOM 746 C C . ALA A 1 86 ? -43.341 -13.180 23.119 1.00 7.15 86 ALA A C 1
ATOM 747 O O . ALA A 1 86 ? -43.384 -14.429 23.156 1.00 7.26 86 ALA A O 1
ATOM 749 N N . ARG A 1 87 ? -44.348 -12.426 22.646 1.00 7.21 87 ARG A N 1
ATOM 750 C CA . ARG A 1 87 ? -45.551 -13.084 22.051 1.00 7.60 87 ARG A CA 1
ATOM 751 C C . ARG A 1 87 ? -45.177 -13.890 20.811 1.00 7.17 87 ARG A C 1
ATOM 752 O O . ARG A 1 87 ? -45.602 -15.033 20.561 1.00 7.29 87 ARG A O 1
ATOM 760 N N . ASN A 1 88 ? -44.297 -13.289 19.957 1.00 7.10 88 ASN A N 1
ATOM 761 C CA . ASN A 1 88 ? -43.799 -13.986 18.768 1.00 7.07 88 ASN A CA 1
ATOM 762 C C . ASN A 1 88 ? -42.854 -15.156 19.117 1.00 6.72 88 ASN A C 1
ATOM 763 O O . ASN A 1 88 ? -42.898 -16.193 18.409 1.00 7.16 88 ASN A O 1
ATOM 768 N N . LEU A 1 89 ? -42.035 -15.025 20.164 1.00 6.99 89 LEU A N 1
ATOM 769 C CA . LEU A 1 89 ? -41.140 -16.088 20.619 1.00 7.38 89 LEU A CA 1
ATOM 770 C C . LEU A 1 89 ? -41.964 -17.352 20.914 1.00 7.10 89 LEU A C 1
ATOM 771 O O . LEU A 1 89 ? -41.644 -18.504 20.538 1.00 7.21 89 LEU A O 1
ATOM 776 N N . HIS A 1 90 ? -43.083 -17.150 21.708 1.00 6.82 90 HIS A N 1
ATOM 777 C CA . HIS A 1 90 ? -43.918 -18.320 22.109 1.00 6.54 90 HIS A CA 1
ATOM 778 C C . HIS A 1 90 ? -44.598 -18.936 20.900 1.00 5.85 90 HIS A C 1
ATOM 779 O O . HIS A 1 90 ? -44.635 -20.202 20.765 1.00 7.28 90 HIS A O 1
ATOM 786 N N . LYS A 1 91 ? -45.131 -18.142 19.971 1.00 6.40 91 LYS A N 1
ATOM 787 C CA . LYS A 1 91 ? -45.765 -18.656 18.734 1.00 7.34 91 LYS A CA 1
ATOM 788 C C . LYS A 1 91 ? -44.767 -19.449 17.887 1.00 6.70 91 LYS A C 1
ATOM 789 O O . LYS A 1 91 ? -45.084 -20.541 17.347 1.00 7.46 91 LYS A O 1
ATOM 795 N N . ALA A 1 92 ? -43.521 -18.956 17.741 1.00 6.60 92 ALA A N 1
ATOM 796 C CA . ALA A 1 92 ? -42.478 -19.631 16.965 1.00 6.38 92 ALA A CA 1
ATOM 797 C C . ALA A 1 92 ? -42.105 -20.985 17.619 1.00 5.94 92 ALA A C 1
ATOM 798 O O . ALA A 1 92 ? -41.911 -21.977 16.893 1.00 7.07 92 ALA A O 1
ATOM 800 N N . ALA A 1 93 ? -42.024 -21.032 18.956 1.00 6.05 93 ALA A N 1
ATOM 801 C CA . ALA A 1 93 ? -41.756 -22.312 19.610 1.00 6.81 93 ALA A CA 1
ATOM 802 C C . ALA A 1 93 ? -42.857 -23.344 19.307 1.00 6.81 93 ALA A C 1
ATOM 803 O O . ALA A 1 93 ? -42.578 -24.534 19.042 1.00 7.37 93 ALA A O 1
ATOM 805 N N . GLN A 1 94 ? -44.115 -22.893 19.365 1.00 6.67 94 GLN A N 1
ATOM 806 C CA . GLN A 1 94 ? -45.261 -23.763 19.000 1.00 7.11 94 GLN A CA 1
ATOM 807 C C . GLN A 1 94 ? -45.202 -24.215 17.543 1.00 6.68 94 GLN A C 1
ATOM 808 O O . GLN A 1 94 ? -45.521 -25.406 17.253 1.00 7.64 94 GLN A O 1
ATOM 814 N N . GLN A 1 95 ? -44.792 -23.312 16.610 1.00 6.92 95 GLN A N 1
ATOM 815 C CA . GLN A 1 95 ? -44.630 -23.726 15.182 1.00 7.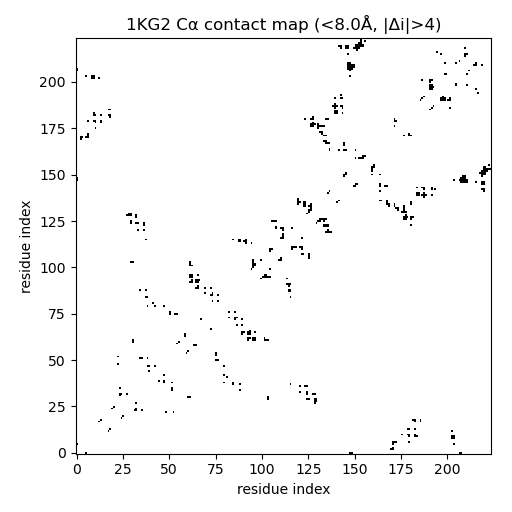17 95 GLN A CA 1
ATOM 816 C C . GLN A 1 95 ? -43.552 -24.797 15.019 1.00 6.83 95 GLN A C 1
ATOM 817 O O . GLN A 1 95 ? -43.712 -25.774 14.226 1.00 7.82 95 GLN A O 1
ATOM 823 N N . VAL A 1 96 ? -42.435 -24.696 15.761 1.00 7.08 96 VAL A N 1
ATOM 824 C CA . VAL A 1 96 ? -41.350 -25.716 15.687 1.00 7.17 96 VAL A CA 1
ATOM 825 C C . VAL A 1 96 ? -41.879 -27.029 16.262 1.00 7.46 96 VAL A C 1
ATOM 826 O O . VAL A 1 96 ? -41.625 -28.128 15.676 1.00 8.63 96 VAL A O 1
ATOM 830 N N . ALA A 1 97 ? -42.594 -27.027 17.411 1.00 7.61 97 ALA A N 1
ATOM 831 C CA . ALA A 1 97 ? -43.185 -28.260 17.964 1.00 7.54 97 ALA A CA 1
ATOM 832 C C . ALA A 1 97 ? -44.168 -28.903 17.001 1.00 8.25 97 ALA A C 1
ATOM 833 O O . ALA A 1 97 ? -44.215 -30.147 16.834 1.00 10.06 97 ALA A O 1
ATOM 835 N N . THR A 1 98 ? -45.031 -28.090 16.358 1.00 8.17 98 THR A N 1
ATOM 836 C CA . THR A 1 98 ? -46.140 -28.592 15.546 1.00 7.97 98 THR A CA 1
ATOM 837 C C . THR A 1 98 ? -45.696 -29.040 14.143 1.00 8.13 98 THR A C 1
ATOM 838 O O . THR A 1 98 ? -46.083 -30.141 13.667 1.00 9.55 98 THR A O 1
ATOM 842 N N . LEU A 1 99 ? -44.918 -28.231 13.429 1.00 8.50 99 LEU A N 1
ATOM 843 C CA . LEU A 1 99 ? -44.506 -28.536 12.043 1.00 9.00 99 LEU A CA 1
ATOM 844 C C . LEU A 1 99 ? -43.219 -29.350 11.903 1.00 9.23 99 LEU A C 1
ATOM 845 O O . LEU A 1 99 ? -43.032 -30.024 10.875 1.00 11.39 99 LEU A O 1
ATOM 850 N N . HIS A 1 100 ? -42.303 -29.237 12.865 1.00 8.94 100 HIS A N 1
ATOM 851 C CA . HIS A 1 100 ? -40.922 -29.749 12.721 1.00 9.36 100 HIS A CA 1
ATOM 852 C C . HIS A 1 100 ? -40.562 -30.775 13.799 1.00 10.04 100 HIS A C 1
ATOM 853 O O . HIS A 1 100 ? -39.385 -31.045 14.085 1.00 10.89 100 HIS A O 1
ATOM 860 N N . GLY A 1 101 ? -41.546 -31.374 14.500 1.00 9.87 101 GLY A N 1
ATOM 861 C CA . GLY A 1 101 ? -41.222 -32.453 15.444 1.00 11.54 101 GLY A CA 1
ATOM 862 C C . GLY A 1 101 ? -40.459 -32.024 16.644 1.00 10.93 101 GLY A C 1
ATOM 863 O O . GLY A 1 101 ? -39.866 -32.876 17.356 1.00 13.59 101 GLY A O 1
ATOM 864 N N . GLY A 1 102 ? -40.474 -30.733 16.996 1.00 9.79 102 GLY A N 1
ATOM 865 C CA . GLY A 1 102 ? -39.680 -30.271 18.145 1.00 10.22 102 GLY A CA 1
ATOM 866 C C . GLY A 1 102 ? -38.195 -30.080 17.856 1.00 10.37 102 GLY A C 1
ATOM 867 O O . GLY A 1 102 ? -37.415 -29.800 18.796 1.00 12.93 102 GLY A O 1
ATOM 868 N N . LYS A 1 103 ? -37.756 -30.259 16.613 1.00 10.71 103 LYS A N 1
ATOM 869 C CA . LYS A 1 103 ? -36.361 -30.074 16.214 1.00 12.50 103 LYS A CA 1
ATOM 870 C C . LYS A 1 103 ? -36.252 -28.821 15.385 1.00 11.45 103 LYS A C 1
ATOM 871 O O . LYS A 1 103 ? -36.966 -28.658 14.386 1.00 10.87 103 LYS A O 1
ATOM 877 N N . PHE A 1 104 ? -35.392 -27.896 15.808 1.00 14.57 104 PHE A N 1
ATOM 878 C CA . PHE A 1 104 ? -35.324 -26.624 15.094 1.00 15.36 104 PHE A CA 1
ATOM 879 C C . PHE A 1 104 ? -35.056 -26.817 13.608 1.00 14.25 104 PHE A C 1
ATOM 880 O O . PHE A 1 104 ? -34.169 -27.656 13.215 1.00 16.35 104 PHE A O 1
ATOM 888 N N . PRO A 1 105 ? -35.801 -26.180 12.716 1.00 14.89 105 PRO A N 1
ATOM 889 C CA . PRO A 1 105 ? -35.574 -26.370 11.270 1.00 15.75 105 PRO A CA 1
ATOM 890 C C . PRO A 1 105 ? -34.188 -25.863 10.825 1.00 15.62 105 PRO A C 1
ATOM 891 O O . PRO A 1 105 ? -33.658 -24.917 11.439 1.00 15.08 105 PRO A O 1
ATOM 895 N N . GLU A 1 106 ? -33.606 -26.483 9.794 1.00 16.78 106 GLU A N 1
ATOM 896 C CA . GLU A 1 106 ? -32.241 -26.174 9.352 1.00 17.55 106 GLU A CA 1
ATOM 897 C C . GLU A 1 106 ? -32.158 -25.613 7.941 1.00 17.09 106 GLU A C 1
ATOM 898 O O . GLU A 1 106 ? -31.022 -25.493 7.427 1.00 20.55 106 GLU A O 1
ATOM 904 N N . THR A 1 107 ? -33.253 -25.235 7.287 1.00 17.30 107 THR A N 1
ATOM 905 C CA . THR A 1 107 ? -33.351 -24.606 5.990 1.00 17.73 107 THR A CA 1
ATOM 906 C C . THR A 1 107 ? -33.800 -23.153 6.123 1.00 14.43 107 THR A C 1
ATOM 907 O O . THR A 1 107 ? -34.668 -22.845 6.944 1.00 14.32 107 THR A O 1
ATOM 911 N N . PHE A 1 108 ? -33.230 -22.278 5.306 1.00 14.52 108 PHE A N 1
ATOM 912 C CA . PHE A 1 108 ? -33.515 -20.844 5.391 1.00 12.87 108 PHE A CA 1
ATOM 913 C C . PHE A 1 108 ? -35.016 -20.535 5.316 1.00 12.41 108 PHE A C 1
ATOM 914 O O . PHE A 1 108 ? -35.521 -19.721 6.146 1.00 11.62 108 PHE A O 1
ATOM 922 N N . GLU A 1 109 ? -35.784 -21.096 4.360 1.00 12.10 109 GLU A N 1
ATOM 923 C CA . GLU A 1 109 ? -37.180 -20.700 4.215 1.00 13.05 109 GLU A CA 1
ATOM 924 C C . GLU A 1 109 ? -38.005 -21.069 5.449 1.00 10.58 109 GLU A C 1
ATOM 925 O O . GLU A 1 109 ? -38.902 -20.288 5.866 1.00 10.99 109 GLU A O 1
ATOM 936 N N . GLU A 1 110 ? -37.732 -22.220 6.057 0.65 8.10 110 GLU A N 1
ATOM 937 C CA . GLU A 1 110 ? -38.491 -22.681 7.223 0.65 7.48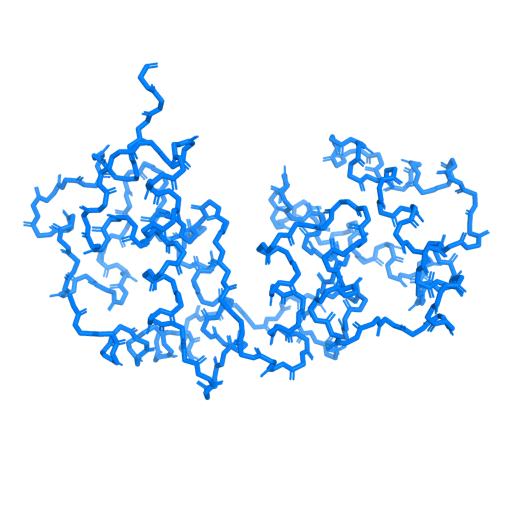 110 GLU A CA 1
ATOM 938 C C . GLU A 1 110 ? -38.142 -21.846 8.465 0.65 7.04 110 GLU A C 1
ATOM 939 O O . GLU A 1 110 ? -39.034 -21.605 9.300 0.65 6.10 110 GLU A O 1
ATOM 945 N N . VAL A 1 111 ? -36.894 -21.368 8.564 1.00 8.05 111 VAL A N 1
ATOM 946 C CA . VAL A 1 111 ? -36.509 -20.521 9.693 1.00 8.04 111 VAL A CA 1
ATOM 947 C C . VAL A 1 111 ? -37.153 -19.133 9.534 1.00 7.65 111 VAL A C 1
ATOM 948 O O . VAL A 1 111 ? -37.718 -18.565 10.503 1.00 7.72 111 VAL A O 1
ATOM 952 N N . ALA A 1 112 ? -37.052 -18.549 8.335 1.00 8.06 112 ALA A N 1
ATOM 953 C CA . ALA A 1 112 ? -37.603 -17.200 8.091 1.00 8.30 112 ALA A CA 1
ATOM 954 C C . ALA A 1 112 ? -39.127 -17.194 8.191 1.00 8.81 112 ALA A C 1
ATOM 955 O O . ALA A 1 112 ? -39.748 -16.141 8.426 1.00 9.50 112 ALA A O 1
ATOM 957 N N . ALA A 1 113 ? -39.822 -18.343 8.036 1.00 8.51 113 ALA A N 1
ATOM 958 C CA . ALA A 1 113 ? -41.280 -18.425 8.179 1.00 8.70 113 ALA A CA 1
ATOM 959 C C . ALA A 1 113 ? -41.700 -18.321 9.625 1.00 8.05 113 ALA A C 1
ATOM 960 O O . ALA A 1 113 ? -42.928 -18.191 9.887 1.00 10.17 113 ALA A O 1
ATOM 962 N N . LEU A 1 114 ? -40.777 -18.403 10.600 1.00 8.00 114 LEU A N 1
ATOM 963 C CA . LEU A 1 114 ? -41.199 -18.295 12.037 1.00 7.72 114 LEU A CA 1
ATOM 964 C C . LEU A 1 114 ? -41.613 -16.865 12.370 1.00 7.73 114 LEU A C 1
ATOM 965 O O . LEU A 1 114 ? -40.925 -15.897 11.945 1.00 8.14 114 LEU A O 1
ATOM 970 N N . PRO A 1 115 ? -42.664 -16.662 13.154 1.00 7.98 115 PRO A N 1
ATOM 971 C CA . PRO A 1 115 ? -43.026 -15.294 13.610 1.00 8.78 115 PRO A CA 1
ATOM 972 C C . PRO A 1 115 ? -41.865 -14.669 14.398 1.00 7.70 115 PRO A C 1
ATOM 973 O O . PRO A 1 115 ? -41.189 -15.343 15.201 1.00 8.46 115 PRO A O 1
ATOM 977 N N . GLY A 1 116 ? -41.610 -13.365 14.226 1.00 7.99 116 GLY A N 1
ATOM 978 C CA . GLY A 1 116 ? -40.523 -12.668 14.898 1.00 8.77 116 GLY A CA 1
ATOM 979 C C . GLY A 1 116 ? -39.137 -12.823 14.268 1.00 7.64 116 GLY A C 1
ATOM 980 O O . GLY A 1 116 ? -38.174 -12.217 14.799 1.00 8.92 116 GLY A O 1
ATOM 981 N N . VAL A 1 117 ? -39.027 -13.621 13.189 1.00 7.19 117 VAL A N 1
ATOM 982 C CA . VAL A 1 117 ? -37.713 -13.929 12.555 1.00 7.35 117 VAL A CA 1
ATOM 983 C C . VAL A 1 117 ? -37.748 -13.409 11.120 1.00 7.98 117 VAL A C 1
ATOM 984 O O . VAL A 1 117 ? -38.484 -13.954 10.277 1.00 10.04 117 VAL A O 1
ATOM 988 N N . GLY A 1 118 ? -36.943 -12.384 10.784 1.00 8.29 118 GLY A N 1
ATOM 989 C CA . GLY A 1 118 ? -36.826 -11.855 9.423 1.00 8.83 118 GLY A CA 1
ATOM 990 C C . GLY A 1 118 ? -35.577 -12.409 8.723 1.00 8.44 118 GLY A C 1
ATOM 991 O O . GLY A 1 118 ? -34.924 -13.369 9.184 1.00 8.41 118 GLY A O 1
ATOM 992 N N . ARG A 1 119 ? -35.218 -11.798 7.586 1.00 9.44 119 ARG A N 1
ATOM 993 C CA . ARG A 1 119 ? -34.095 -12.307 6.763 1.00 8.88 119 ARG A CA 1
ATOM 994 C C . ARG A 1 119 ? -32.738 -12.298 7.473 1.00 8.29 119 ARG A C 1
ATOM 995 O O . ARG A 1 119 ? -31.978 -13.286 7.397 1.00 8.68 119 ARG A O 1
ATOM 1003 N N . SER A 1 120 ? -32.399 -11.190 8.188 1.00 7.81 120 SER A N 1
ATOM 1004 C CA . SER A 1 120 ? -31.138 -11.147 8.925 1.00 8.11 120 SER A CA 1
ATOM 1005 C C . SER A 1 120 ? -31.109 -12.123 10.091 1.00 7.58 120 SER A C 1
ATOM 1006 O O . SER A 1 120 ? -30.098 -12.887 10.267 1.00 7.86 120 SER A O 1
ATOM 1009 N N . THR A 1 121 ? -32.158 -12.198 10.924 1.00 7.74 121 THR A N 1
ATOM 1010 C CA . THR A 1 121 ? -32.132 -13.159 12.066 1.00 7.59 121 THR A CA 1
ATOM 1011 C C . THR A 1 121 ? -32.094 -14.614 11.582 1.00 6.70 121 THR A C 1
ATOM 1012 O O . THR A 1 121 ? -31.399 -15.431 12.226 1.00 7.54 121 THR A O 1
ATOM 1016 N N . ALA A 1 122 ? -32.789 -14.955 10.483 1.00 7.13 122 ALA A N 1
ATOM 1017 C CA . ALA A 1 122 ? -32.714 -16.328 9.949 1.00 7.28 122 ALA A CA 1
ATOM 1018 C C . ALA A 1 122 ? -31.272 -16.674 9.536 1.00 7.24 122 ALA A C 1
ATOM 1019 O O . ALA A 1 122 ? -30.765 -17.774 9.841 1.00 7.80 122 ALA A O 1
ATOM 1021 N N . GLY A 1 123 ? -30.587 -15.730 8.826 1.00 7.21 123 GLY A N 1
ATOM 1022 C CA . GLY A 1 123 ? -29.191 -16.001 8.431 1.00 7.22 123 GLY A CA 1
ATOM 1023 C C . GLY A 1 123 ? -28.291 -16.081 9.662 1.00 7.44 123 GLY A C 1
ATOM 1024 O O . GLY A 1 123 ? -27.328 -16.873 9.670 1.00 7.12 123 GLY A O 1
ATOM 1025 N N . ALA A 1 124 ? -28.541 -15.274 10.707 1.00 7.19 124 ALA A N 1
ATOM 1026 C CA . ALA A 1 124 ? -27.740 -15.324 11.943 1.00 7.20 124 ALA A CA 1
ATOM 1027 C C . ALA A 1 124 ? -27.862 -16.719 12.577 1.00 7.03 124 ALA A C 1
ATOM 1028 O O . ALA A 1 124 ? -26.890 -17.356 13.020 1.00 7.73 124 ALA A O 1
ATOM 1030 N N . ILE A 1 125 ? -29.134 -17.219 12.705 1.00 7.35 125 ILE A N 1
ATOM 1031 C CA . ILE A 1 125 ? -29.324 -18.506 13.373 1.00 7.56 125 ILE A CA 1
ATOM 1032 C C . ILE A 1 125 ? -28.557 -19.616 12.625 1.00 8.36 125 ILE A C 1
ATOM 1033 O O . ILE A 1 125 ? -27.830 -20.417 13.263 1.00 9.70 125 ILE A O 1
ATOM 1038 N N . LEU A 1 126 ? -28.716 -19.705 11.288 1.00 8.12 126 LEU A N 1
ATOM 1039 C CA . LEU A 1 126 ? -28.096 -20.815 10.546 1.00 9.19 126 LEU A CA 1
ATOM 1040 C C . LEU A 1 126 ? -26.597 -20.678 10.381 1.00 8.32 126 LEU A C 1
ATOM 1041 O O . LEU A 1 126 ? -25.888 -21.711 10.397 1.00 9.60 126 LEU A O 1
ATOM 1046 N N . SER A 1 127 ? -26.061 -19.470 10.206 1.00 7.61 127 SER A N 1
ATOM 1047 C CA . SER A 1 127 ? -24.596 -19.272 10.109 1.00 6.70 127 SER A CA 1
ATOM 1048 C C . SER A 1 127 ? -23.925 -19.525 11.482 1.00 7.79 127 SER A C 1
ATOM 1049 O O . SER A 1 127 ? -22.907 -20.249 11.581 1.00 9.15 127 SER A O 1
ATOM 1052 N N . LEU A 1 128 ? -24.457 -18.943 12.558 1.00 7.74 128 LEU A N 1
ATOM 1053 C CA . LEU A 1 128 ? -23.730 -18.994 1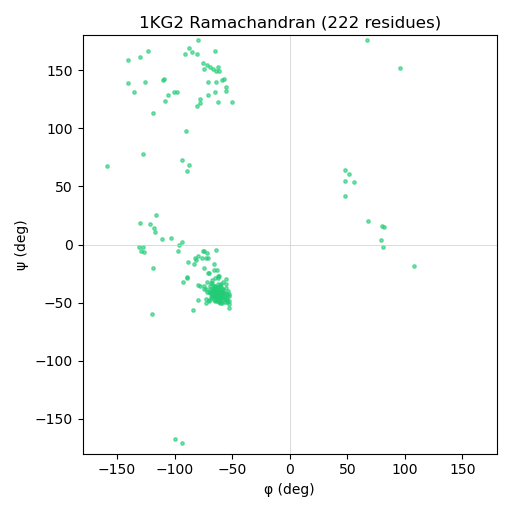3.875 1.00 8.17 128 LEU A CA 1
ATOM 1054 C C . LEU A 1 128 ? -23.852 -20.415 14.474 1.00 8.55 128 LEU A C 1
ATOM 1055 O O . LEU A 1 128 ? -22.910 -20.901 15.113 1.00 10.15 128 LEU A O 1
ATOM 1060 N N . SER A 1 129 ? -25.026 -21.088 14.332 1.00 9.02 129 SER A N 1
ATOM 1061 C CA . SER A 1 129 ? -25.229 -22.389 15.011 1.00 9.91 129 SER A CA 1
ATOM 1062 C C . SER A 1 129 ? -24.763 -23.559 14.156 1.00 11.11 129 SER A C 1
ATOM 1063 O O . SER A 1 129 ? -24.357 -24.588 14.765 1.00 14.13 129 SER A O 1
ATOM 1066 N N . LEU A 1 130 ? -24.774 -23.489 12.826 1.00 11.76 130 LEU A N 1
ATOM 1067 C CA . LEU A 1 130 ? -24.459 -24.637 11.975 1.00 12.46 130 LEU A CA 1
ATOM 1068 C C . LEU A 1 130 ? -23.410 -24.358 10.901 1.00 12.24 130 LEU A C 1
ATOM 1069 O O . LEU A 1 130 ? -22.978 -25.255 10.170 1.00 16.60 130 LEU A O 1
ATOM 1074 N N . GLY A 1 131 ? -22.953 -23.114 10.746 1.00 11.43 131 GLY A N 1
ATOM 1075 C CA . GLY A 1 131 ? -21.891 -22.852 9.763 1.00 10.79 131 GLY A CA 1
ATOM 1076 C C . GLY A 1 131 ? -22.419 -22.700 8.337 1.00 9.88 131 GLY A C 1
ATOM 1077 O O . GLY A 1 131 ? -21.594 -22.800 7.381 1.00 10.04 131 GLY A O 1
ATOM 1078 N N . LYS A 1 132 ? -23.724 -22.511 8.136 1.00 9.29 132 LYS A N 1
ATOM 1079 C CA . LYS A 1 132 ? -24.279 -22.333 6.771 1.00 10.13 132 LYS A CA 1
ATOM 1080 C C . LYS A 1 132 ? -23.880 -20.964 6.216 1.00 8.12 132 LYS A C 1
ATOM 1081 O O . LYS A 1 132 ? -23.621 -19.999 7.008 1.00 7.58 132 LYS A O 1
ATOM 1087 N N . HIS A 1 133 ? -23.823 -20.819 4.873 1.00 8.16 133 HIS A N 1
ATOM 1088 C CA . HIS A 1 133 ? -23.146 -19.671 4.251 1.00 7.93 133 HIS A CA 1
ATOM 1089 C C . HIS A 1 133 ? -24.104 -18.509 3.944 1.00 8.04 133 HIS A C 1
ATOM 1090 O O . HIS A 1 133 ? -24.440 -18.243 2.778 1.00 10.26 133 HIS A O 1
ATOM 1097 N N . PHE A 1 134 ? -24.548 -17.811 5.007 1.00 6.46 134 PHE A N 1
ATOM 1098 C CA . PHE A 1 134 ? -25.485 -16.681 4.930 1.00 7.13 134 PHE A CA 1
ATOM 1099 C C . PHE A 1 134 ? -24.877 -15.440 5.628 1.00 7.27 134 PHE A C 1
ATOM 1100 O O . PHE A 1 134 ? -24.284 -15.559 6.699 1.00 7.69 134 PHE A O 1
ATOM 1108 N N . PRO A 1 135 ? -25.080 -14.246 5.023 1.00 7.41 135 PRO A N 1
ATOM 1109 C CA . PRO A 1 135 ? -24.686 -12.999 5.657 1.00 7.90 135 PRO A CA 1
ATOM 1110 C C . PRO A 1 135 ? -25.776 -12.415 6.586 1.00 7.57 135 PRO A C 1
ATOM 1111 O O . PRO A 1 135 ? -26.948 -12.892 6.534 1.00 8.48 135 PRO A O 1
ATOM 1115 N N . ILE A 1 136 ? -25.417 -11.400 7.379 1.00 7.41 136 ILE A N 1
ATOM 1116 C CA . ILE A 1 136 ? -26.359 -10.697 8.265 1.00 7.38 136 ILE A CA 1
ATOM 1117 C C . ILE A 1 136 ? -26.360 -9.194 7.938 1.00 6.98 136 ILE A C 1
ATOM 1118 O O . ILE A 1 136 ? -25.488 -8.669 7.216 1.00 7.98 136 ILE A O 1
ATOM 1123 N N . LEU A 1 137 ? -27.351 -8.458 8.445 1.00 7.46 137 LEU A N 1
ATOM 1124 C CA . LEU A 1 137 ? -27.520 -7.014 8.167 1.00 7.44 137 LEU A CA 1
ATOM 1125 C C . LEU A 1 137 ? -28.366 -6.387 9.267 1.00 8.64 137 LEU A C 1
ATOM 1126 O O . LEU A 1 137 ? -29.500 -5.912 9.026 1.00 13.38 137 LEU A O 1
ATOM 1131 N N . ASP A 1 138 ? -27.844 -6.317 10.501 1.00 10.15 138 ASP A N 1
ATOM 1132 C CA . ASP A 1 138 ? -28.490 -5.594 11.605 1.00 11.31 138 ASP A CA 1
ATOM 1133 C C . ASP A 1 138 ? -27.922 -4.160 11.657 1.00 10.15 138 ASP A C 1
ATOM 1134 O O . ASP A 1 138 ? -27.151 -3.732 10.766 1.00 10.31 138 ASP A O 1
ATOM 1139 N N . GLY A 1 139 ? -28.239 -3.390 12.725 1.00 11.05 139 GLY A N 1
ATOM 1140 C CA . GLY A 1 139 ? -27.796 -1.992 12.731 1.00 11.83 139 GLY A CA 1
ATOM 1141 C C . GLY A 1 139 ? -26.289 -1.862 12.863 1.00 12.46 139 GLY A C 1
ATOM 1142 O O . GLY A 1 139 ? -25.644 -0.944 12.301 1.00 12.73 139 GLY A O 1
ATOM 1143 N N . ASN A 1 140 ? -25.669 -2.787 13.600 1.00 13.04 140 ASN A N 1
ATOM 1144 C CA . ASN A 1 140 ? -24.219 -2.782 13.767 1.00 14.23 140 ASN A CA 1
ATOM 1145 C C . ASN A 1 140 ? -23.523 -3.001 12.429 1.00 12.11 140 ASN A C 1
ATOM 1146 O O . ASN A 1 140 ? -22.578 -2.260 12.098 1.00 12.66 140 ASN A O 1
ATOM 1151 N N . VAL A 1 141 ? -23.989 -4.038 11.709 1.00 11.53 141 VAL A N 1
ATOM 1152 C CA . VAL A 1 141 ? -23.406 -4.357 10.408 1.00 11.12 141 VAL A CA 1
ATOM 1153 C C . VAL A 1 141 ? -23.621 -3.243 9.388 1.00 9.60 141 VAL A C 1
ATOM 1154 O O . VAL A 1 141 ? -22.701 -2.874 8.659 1.00 10.70 141 VAL A O 1
ATOM 1158 N N . LYS A 1 142 ? -24.823 -2.666 9.296 1.00 9.91 142 LYS A N 1
ATOM 1159 C CA . LYS A 1 142 ? -25.117 -1.552 8.367 1.00 10.18 142 LYS A CA 1
ATOM 1160 C C . LYS A 1 142 ? -24.144 -0.394 8.604 1.00 10.27 142 LYS A C 1
ATOM 1161 O O . LYS A 1 142 ? -23.654 0.216 7.616 1.00 10.52 142 LYS A O 1
ATOM 1167 N N . ARG A 1 143 ? -23.831 -0.054 9.852 1.00 10.32 143 ARG A N 1
ATOM 1168 C CA . ARG A 1 143 ? -22.923 1.070 10.154 1.00 10.38 143 ARG A CA 1
ATOM 1169 C C . ARG A 1 143 ? -21.503 0.789 9.652 1.00 8.85 143 ARG A C 1
ATOM 1170 O O . ARG A 1 143 ? -20.870 1.638 8.980 1.00 9.54 143 ARG A O 1
ATOM 1178 N N . VAL A 1 144 ? -20.954 -0.399 9.963 1.00 8.64 144 VAL A N 1
ATOM 1179 C CA . VAL A 1 144 ? -19.573 -0.746 9.512 1.00 8.08 144 VAL A CA 1
ATOM 1180 C C . VAL A 1 144 ? -19.492 -0.740 7.995 1.00 7.51 144 VAL A C 1
ATOM 1181 O O . VAL A 1 144 ? -18.562 -0.132 7.396 1.00 8.20 144 VAL A O 1
ATOM 1185 N N . LEU A 1 145 ? -20.429 -1.437 7.319 1.00 6.99 145 LEU A N 1
ATOM 1186 C CA . LEU A 1 145 ? -20.348 -1.498 5.836 1.00 7.76 145 LEU A CA 1
ATOM 1187 C C . LEU A 1 145 ? -20.559 -0.131 5.193 1.00 7.11 145 LEU A C 1
ATOM 1188 O O . LEU A 1 145 ? -19.869 0.232 4.203 1.00 8.02 145 LEU A O 1
ATOM 1193 N N . ALA A 1 146 ? -21.553 0.638 5.680 1.00 7.11 146 ALA A N 1
ATOM 1194 C CA . ALA A 1 146 ? -21.834 1.940 5.048 1.00 7.25 146 ALA A CA 1
ATOM 1195 C C . ALA A 1 146 ? -20.654 2.913 5.223 1.00 7.04 146 ALA A C 1
ATOM 1196 O O . ALA A 1 146 ? -20.360 3.706 4.307 1.00 8.19 146 ALA A O 1
ATOM 1198 N N . ARG A 1 147 ? -19.954 2.870 6.366 1.00 7.05 147 ARG A N 1
ATOM 1199 C CA . ARG A 1 147 ? -18.771 3.760 6.566 1.00 6.78 147 ARG A CA 1
ATOM 1200 C C . ARG A 1 147 ? -17.602 3.273 5.711 1.00 6.58 147 ARG A C 1
ATOM 1201 O O . ARG A 1 147 ? -16.961 4.049 4.948 1.00 7.30 147 ARG A O 1
ATOM 1209 N N . CYS A 1 148 ? -17.250 1.981 5.781 1.00 6.80 148 CYS A N 1
ATOM 1210 C CA . CYS A 1 148 ? -16.090 1.451 5.049 1.00 7.33 148 CYS A CA 1
ATOM 1211 C C . CYS A 1 148 ? -16.214 1.707 3.537 1.00 7.20 148 CYS A C 1
ATOM 1212 O O . CYS A 1 148 ? -15.208 2.087 2.869 1.00 7.62 148 CYS A O 1
ATOM 1217 N N . TYR A 1 149 ? -17.432 1.481 2.989 1.00 7.26 149 TYR A N 1
ATOM 1218 C CA . TYR A 1 149 ? -17.630 1.573 1.514 1.00 6.91 149 TYR A CA 1
ATOM 1219 C C . TYR A 1 149 ? -18.322 2.869 1.091 1.00 7.09 149 TYR A C 1
ATOM 1220 O O . TYR A 1 149 ? -18.669 3.040 -0.091 1.00 8.93 149 TYR A O 1
ATOM 1229 N N . ALA A 1 150 ? -18.572 3.826 2.011 1.00 7.51 150 ALA A N 1
ATOM 1230 C CA . ALA A 1 150 ? -19.225 5.116 1.727 1.00 7.20 150 ALA A CA 1
ATOM 1231 C C . ALA A 1 150 ? -20.595 4.951 1.060 1.00 7.42 150 ALA A C 1
ATOM 1232 O O . ALA A 1 150 ? -20.881 5.537 -0.009 1.00 8.04 150 ALA A O 1
ATOM 1234 N N . VAL A 1 151 ? -21.483 4.166 1.693 1.00 7.57 151 VAL A N 1
ATOM 1235 C CA . VAL A 1 151 ? -22.857 3.977 1.200 1.00 7.56 151 VAL A CA 1
ATOM 1236 C C . VAL A 1 151 ? -23.737 5.049 1.848 1.00 8.08 151 VAL A C 1
ATOM 1237 O O . VAL A 1 151 ? -24.166 4.907 3.030 1.00 8.90 151 VAL A O 1
ATOM 1241 N N . SER A 1 152 ? -23.996 6.150 1.144 1.00 8.90 152 SER A N 1
ATOM 1242 C CA . SER A 1 152 ? -24.970 7.150 1.575 1.00 9.14 152 SER A CA 1
ATOM 1243 C C . SER A 1 152 ? -26.415 6.710 1.240 1.00 9.35 152 SER A C 1
ATOM 1244 O O . SER A 1 152 ? -26.635 5.647 0.631 1.00 9.63 152 SER A O 1
ATOM 1247 N N . GLY A 1 153 ? -27.419 7.512 1.667 1.00 10.30 153 GLY A N 1
ATOM 1248 C CA . GLY A 1 153 ? -28.823 7.194 1.445 1.00 10.74 153 GLY A CA 1
ATOM 1249 C C . GLY A 1 153 ? -29.416 6.492 2.674 1.00 10.88 153 GLY A C 1
ATOM 1250 O O . GLY A 1 153 ? -28.709 5.807 3.448 1.00 11.41 153 GLY A O 1
ATOM 1251 N N . TRP A 1 154 ? -30.734 6.659 2.873 1.00 11.97 154 TRP A N 1
ATOM 1252 C CA . TRP A 1 154 ? -31.388 6.039 4.034 1.00 13.06 154 TRP A CA 1
ATOM 1253 C C . TRP A 1 154 ? -31.633 4.552 3.809 1.00 12.61 154 TRP A C 1
ATOM 1254 O O . TRP A 1 154 ? -32.239 4.281 2.763 1.00 13.62 154 TRP A O 1
ATOM 1265 N N . PRO A 1 155 ? -31.178 3.634 4.664 1.00 12.77 155 PRO A N 1
ATOM 1266 C CA . PRO A 1 155 ? -31.468 2.202 4.399 1.00 14.02 155 PRO A CA 1
ATOM 1267 C C . PRO A 1 155 ? -32.945 1.833 4.447 1.00 16.46 155 PRO A C 1
ATOM 1268 O O . PRO A 1 155 ? -33.245 0.664 4.118 1.00 18.45 155 PRO A O 1
ATOM 1272 N N . GLY A 1 156 ? -33.846 2.752 4.800 1.00 17.08 156 GLY A N 1
ATOM 1273 C CA . GLY A 1 156 ? -35.282 2.563 4.693 1.00 19.31 156 GLY A CA 1
ATOM 1274 C C . GLY A 1 156 ? -35.858 2.636 3.296 1.00 20.21 156 GLY A C 1
ATOM 1275 O O . GLY A 1 156 ? -37.071 2.350 3.134 1.00 24.78 156 GLY A O 1
ATOM 1276 N N . LYS A 1 157 ? -35.041 2.976 2.294 1.00 18.81 157 LYS A N 1
ATOM 1277 C CA . LYS A 1 157 ? -35.363 2.964 0.873 1.00 19.62 157 LYS A CA 1
ATOM 1278 C C . LYS A 1 157 ? -34.834 1.666 0.264 1.00 17.90 157 LYS A C 1
ATOM 1279 O O . LYS A 1 157 ? -33.667 1.328 0.509 1.00 15.03 157 LYS A O 1
ATOM 1285 N N . LYS A 1 158 ? -35.679 0.969 -0.505 1.00 17.68 158 LYS A N 1
ATOM 1286 C CA . LYS A 1 158 ? -35.334 -0.358 -0.980 1.00 17.38 158 LYS A CA 1
ATOM 1287 C C . LYS A 1 158 ? -34.014 -0.434 -1.737 1.00 14.86 158 LYS A C 1
ATOM 1288 O O . LYS A 1 158 ? -33.248 -1.376 -1.565 1.00 14.63 158 LYS A O 1
ATOM 1294 N N . GLU A 1 159 ? -33.734 0.521 -2.627 1.00 13.95 159 GLU A N 1
ATOM 1295 C CA . GLU A 1 159 ? -32.508 0.493 -3.415 1.00 13.39 159 GLU A CA 1
ATOM 1296 C C . GLU A 1 159 ? -31.250 0.574 -2.530 1.00 11.08 159 GLU A C 1
ATOM 1297 O O . GLU A 1 159 ? -30.222 -0.047 -2.857 1.00 11.35 159 GLU A O 1
ATOM 1303 N N . VAL A 1 160 ? -31.279 1.331 -1.448 1.00 10.85 160 VAL A N 1
ATOM 1304 C CA . VAL A 1 160 ? -30.152 1.410 -0.497 1.00 9.39 160 VAL A CA 1
ATOM 1305 C C . VAL A 1 160 ? -30.019 0.095 0.270 1.00 8.90 160 VAL A C 1
ATOM 1306 O O . VAL A 1 160 ? -28.907 -0.480 0.417 1.00 9.27 160 VAL A O 1
ATOM 1310 N N . GLU A 1 161 ? -31.131 -0.431 0.824 1.00 9.00 161 GLU A N 1
ATOM 1311 C CA . GLU A 1 161 ? -31.114 -1.741 1.475 1.00 10.36 161 GLU A CA 1
ATOM 1312 C C . GLU A 1 161 ? -30.535 -2.827 0.585 1.00 10.10 161 GLU A C 1
ATOM 1313 O O . GLU A 1 161 ? -29.713 -3.678 1.056 1.00 10.35 161 GLU A O 1
ATOM 1319 N N . ASN A 1 162 ? -30.937 -2.855 -0.701 1.00 10.24 162 ASN A N 1
ATOM 1320 C CA . ASN A 1 162 ? -30.450 -3.906 -1.587 1.00 11.18 162 ASN A CA 1
ATOM 1321 C C . ASN A 1 162 ? -28.953 -3.798 -1.843 1.00 9.31 162 ASN A C 1
ATOM 1322 O O . ASN A 1 162 ? -28.253 -4.826 -1.924 1.00 9.68 162 ASN A O 1
ATOM 1327 N N . LYS A 1 163 ? -28.434 -2.580 -1.966 1.00 8.27 163 LYS A N 1
ATOM 1328 C CA . LYS A 1 163 ? -26.990 -2.339 -2.108 1.00 8.28 163 LYS A CA 1
ATOM 1329 C C . LYS A 1 163 ? -26.243 -2.865 -0.891 1.00 8.05 163 LYS A C 1
ATOM 1330 O O . LYS A 1 163 ? -25.202 -3.530 -0.984 1.00 8.42 163 LYS A O 1
ATOM 1336 N N . LEU A 1 164 ? -26.751 -2.569 0.328 1.00 8.02 164 LEU A N 1
ATOM 1337 C CA . LEU A 1 164 ? -26.117 -3.072 1.566 1.00 7.55 164 LEU A CA 1
ATOM 1338 C C . LEU A 1 164 ? -26.151 -4.606 1.655 1.00 8.47 164 LEU A C 1
ATOM 1339 O O . LEU A 1 164 ? -25.166 -5.212 2.095 1.00 8.11 164 LEU A O 1
ATOM 1344 N N . TRP A 1 165 ? -27.274 -5.267 1.313 1.00 8.00 165 TRP A N 1
ATOM 1345 C CA . TRP A 1 165 ? -27.314 -6.755 1.315 1.00 7.86 165 TRP A CA 1
ATOM 1346 C C . TRP A 1 165 ? -26.287 -7.330 0.315 1.00 8.18 165 TRP A C 1
ATOM 1347 O O . TRP A 1 165 ? -25.620 -8.347 0.621 1.00 8.86 165 TRP A O 1
ATOM 1358 N N . SER A 1 166 ? -26.141 -6.723 -0.868 1.00 9.05 166 SER A N 1
ATOM 1359 C CA . SER A 1 166 ? -25.150 -7.249 -1.812 1.00 9.26 166 SER A CA 1
ATOM 1360 C C . SER A 1 166 ? -23.714 -7.101 -1.310 1.00 8.39 166 SER A C 1
ATOM 1361 O O . SER A 1 166 ? -22.897 -8.027 -1.435 1.00 8.94 166 SER A O 1
ATOM 1366 N N . LEU A 1 167 ? -23.379 -5.942 -0.727 1.00 8.57 167 LEU A N 1
ATOM 1367 C CA . LEU A 1 167 ? -22.069 -5.733 -0.091 1.00 8.41 167 LEU A CA 1
ATOM 1368 C C . LEU A 1 167 ? -21.810 -6.737 1.038 1.00 7.63 167 LEU A C 1
ATOM 1369 O O . LEU A 1 167 ? -20.724 -7.325 1.163 1.00 7.89 167 LEU A O 1
ATOM 1378 N N . SER A 1 168 ? -22.833 -6.978 1.932 1.00 7.42 168 SER A N 1
ATOM 1379 C CA . SER A 1 168 ? -22.650 -7.909 3.024 1.00 7.18 168 SER A CA 1
ATOM 1380 C C . SER A 1 168 ? -22.360 -9.322 2.483 1.00 6.49 168 SER A C 1
ATOM 1381 O O . SER A 1 168 ? -21.439 -10.019 2.922 1.00 7.41 168 SER A O 1
ATOM 1384 N N . GLU A 1 169 ? -23.151 -9.793 1.474 1.00 7.17 169 GLU A N 1
ATOM 1385 C CA . GLU A 1 169 ? -22.885 -11.090 0.874 1.00 7.68 169 GLU A CA 1
ATOM 1386 C C . GLU A 1 169 ? -21.438 -11.143 0.325 1.00 8.22 169 GLU A C 1
ATOM 1387 O O . GLU A 1 169 ? -20.687 -12.141 0.528 1.00 9.10 169 GLU A O 1
ATOM 1393 N N . GLN A 1 170 ? -21.005 -10.082 -0.370 1.00 8.52 170 GLN A N 1
ATOM 1394 C CA . GLN A 1 170 ? -19.657 -10.077 -0.978 1.00 9.35 170 GLN A CA 1
ATOM 1395 C C . GLN A 1 170 ? -18.523 -10.233 0.027 1.00 9.60 170 GLN A C 1
ATOM 1396 O O . GLN A 1 170 ? -17.539 -10.931 -0.187 1.00 11.51 170 GLN A O 1
ATOM 1402 N N . VAL A 1 171 ? -18.586 -9.573 1.192 1.00 8.23 171 VAL A N 1
ATOM 1403 C CA . VAL A 1 171 ? -17.494 -9.611 2.175 1.00 8.92 171 VAL A CA 1
ATOM 1404 C C . VAL A 1 171 ? -17.618 -10.784 3.153 1.00 8.44 171 VAL A C 1
ATOM 1405 O O . VAL A 1 171 ? -16.660 -11.140 3.870 1.00 11.87 171 VAL A O 1
ATOM 1409 N N . THR A 1 172 ? -18.796 -11.437 3.219 1.00 8.23 172 THR A N 1
ATOM 1410 C CA . THR A 1 172 ? -18.958 -12.568 4.152 1.00 7.68 172 THR A CA 1
ATOM 1411 C C . THR A 1 172 ? -18.370 -13.854 3.583 1.00 7.69 172 THR A C 1
ATOM 1412 O O . THR A 1 172 ? -18.833 -14.314 2.507 1.00 8.95 172 THR A O 1
ATOM 1416 N N . PRO A 1 173 ? -17.374 -14.492 4.203 1.00 7.57 173 PRO A N 1
ATOM 1417 C CA . PRO A 1 173 ? -16.764 -15.716 3.656 1.00 7.90 173 PRO A CA 1
ATOM 1418 C C . PRO A 1 173 ? -17.558 -16.955 4.068 1.00 7.48 173 PRO A C 1
ATOM 1419 O O . PRO A 1 173 ? -18.400 -16.911 4.958 1.00 8.53 173 PRO A O 1
ATOM 1423 N N . ALA A 1 174 ? -17.275 -18.088 3.392 1.00 7.67 174 ALA A N 1
ATOM 1424 C CA . ALA A 1 174 ? -17.832 -19.398 3.761 1.00 8.04 174 ALA A CA 1
ATOM 1425 C C . ALA A 1 174 ? -16.999 -20.057 4.874 1.00 7.98 174 ALA A C 1
ATOM 1426 O O . ALA A 1 174 ? -17.509 -20.418 5.958 1.00 8.31 174 ALA A O 1
ATOM 1428 N N . VAL A 1 175 ? -15.666 -20.221 4.616 1.00 8.59 175 VAL A N 1
ATOM 1429 C CA . VAL A 1 175 ? -14.732 -20.662 5.664 1.00 8.98 175 VAL A CA 1
ATOM 1430 C C . VAL A 1 175 ? -14.712 -19.613 6.771 1.00 8.82 175 VAL A C 1
ATOM 1431 O O . VAL A 1 175 ? -14.427 -18.418 6.503 1.00 9.61 175 VAL A O 1
ATOM 1435 N N . GLY A 1 176 ? -15.032 -19.989 8.039 1.00 8.69 176 GLY A N 1
ATOM 1436 C CA . GLY A 1 176 ? -15.030 -19.030 9.134 1.00 8.89 176 GLY A CA 1
ATOM 1437 C C . GLY A 1 176 ? -16.255 -18.133 9.240 1.00 8.05 176 GLY A C 1
ATOM 1438 O O . GLY A 1 176 ? -16.238 -17.126 9.974 1.00 8.96 176 GLY A O 1
ATOM 1439 N N . VAL A 1 177 ? -17.393 -18.470 8.564 1.00 7.96 177 VAL A N 1
ATOM 1440 C CA . VAL A 1 177 ? -18.601 -17.634 8.591 1.00 7.34 177 VAL A CA 1
ATOM 1441 C C . VAL A 1 177 ? -19.087 -17.349 10.030 1.00 7.74 177 VAL A C 1
ATOM 1442 O O . VAL A 1 177 ? -19.554 -16.235 10.321 1.00 8.23 177 VAL A O 1
ATOM 1446 N N . GLU A 1 178 ? -18.989 -18.333 10.966 1.00 8.41 178 GLU A N 1
ATOM 1447 C CA . GLU A 1 178 ? -19.478 -18.148 12.342 1.00 9.30 178 GLU A CA 1
ATOM 1448 C C . GLU A 1 178 ? -18.628 -17.095 13.070 1.00 8.43 178 GLU A C 1
ATOM 1449 O O . GLU A 1 178 ? -19.161 -16.214 13.816 1.00 10.71 178 GLU A O 1
ATOM 1460 N N . ARG A 1 179 ? -17.310 -17.125 12.872 1.00 8.47 179 ARG A N 1
ATOM 1461 C CA . ARG A 1 179 ? -16.383 -16.126 13.476 1.00 8.21 179 ARG A CA 1
ATOM 1462 C C . ARG A 1 179 ? -16.596 -14.738 12.856 1.00 7.29 179 ARG A C 1
ATOM 1463 O O . ARG A 1 179 ? -16.623 -13.707 13.568 1.00 7.97 179 ARG A O 1
ATOM 1471 N N . PHE A 1 180 ? -16.714 -14.686 11.519 1.00 7.53 180 PHE A N 1
ATOM 1472 C CA . PHE A 1 180 ? -16.881 -13.388 10.806 1.00 6.79 180 PHE A CA 1
ATOM 1473 C C . PHE A 1 180 ? -18.181 -12.694 11.241 1.00 7.08 180 PHE A C 1
ATOM 1474 O O . PHE A 1 180 ? -18.186 -11.467 11.534 1.00 7.13 180 PHE A O 1
ATOM 1482 N N . ASN A 1 181 ? -19.324 -13.428 11.281 1.00 7.34 181 ASN A N 1
ATOM 1483 C CA . ASN A 1 181 ? -20.608 -12.753 11.596 1.00 7.15 181 ASN A CA 1
ATOM 1484 C C . ASN A 1 181 ? -20.619 -12.247 13.057 1.00 7.06 181 ASN A C 1
ATOM 1485 O O . ASN A 1 181 ? -21.097 -11.120 13.348 1.00 7.91 181 ASN A O 1
ATOM 1490 N N . GLN A 1 182 ? -20.078 -13.035 14.022 1.00 7.16 182 GLN A N 1
ATOM 1491 C CA . GLN A 1 182 ? -19.951 -12.479 15.388 1.00 7.38 182 GLN A CA 1
ATOM 1492 C C . GLN A 1 182 ? -19.016 -11.260 15.425 1.00 7.28 182 GLN A C 1
ATOM 1493 O O . GLN A 1 182 ? -19.291 -10.281 16.144 1.00 7.81 182 GLN A O 1
ATOM 1499 N N . ALA A 1 183 ? -17.873 -11.322 14.705 1.00 6.93 183 ALA A N 1
ATOM 1500 C CA . ALA A 1 183 ? -16.921 -10.186 14.692 1.00 6.79 183 ALA A CA 1
ATOM 1501 C C . ALA A 1 183 ? -17.550 -8.896 14.181 1.00 6.53 183 ALA A C 1
ATOM 1502 O O . ALA A 1 183 ? -17.272 -7.817 14.717 1.00 8.18 183 ALA A O 1
ATOM 1504 N N . MET A 1 184 ? -18.374 -8.990 13.127 1.00 6.87 184 MET A N 1
ATOM 1505 C CA . MET A 1 184 ? -19.041 -7.762 12.621 1.00 7.29 184 MET A CA 1
ATOM 1506 C C . MET A 1 184 ? -19.964 -7.152 13.680 1.00 8.16 184 MET A C 1
ATOM 1507 O O . MET A 1 184 ? -20.045 -5.899 13.791 1.00 8.66 184 MET A O 1
ATOM 1512 N N . MET A 1 185 ? -20.702 -7.992 14.426 1.00 8.35 185 MET A N 1
ATOM 1513 C CA . MET A 1 185 ? -21.534 -7.472 15.539 1.00 9.42 185 MET A CA 1
ATOM 1514 C C . MET A 1 185 ? -20.644 -6.871 16.648 1.00 8.88 185 MET A C 1
ATOM 1515 O O . MET A 1 185 ? -20.954 -5.760 17.169 1.00 10.49 185 MET A O 1
ATOM 1520 N N . ASP A 1 186 ? -19.541 -7.514 17.028 1.00 8.68 186 ASP A N 1
ATOM 1521 C CA . ASP A 1 186 ? -18.593 -6.929 17.996 1.00 9.07 186 ASP A CA 1
ATOM 1522 C C . ASP A 1 186 ? -18.070 -5.554 17.537 1.00 8.64 186 ASP A C 1
ATOM 1523 O O . ASP A 1 186 ? -17.988 -4.590 18.360 1.00 10.02 186 ASP A O 1
ATOM 1528 N N . LEU A 1 187 ? -17.652 -5.431 16.275 1.00 8.35 187 LEU A N 1
ATOM 1529 C CA . LEU A 1 187 ? -17.130 -4.155 15.760 1.00 8.25 187 LEU A CA 1
ATOM 1530 C C . LEU A 1 187 ? -18.156 -3.048 15.821 1.00 8.40 187 LEU A C 1
ATOM 1531 O O . LEU A 1 187 ? -17.892 -1.939 16.309 1.00 8.82 187 LEU A O 1
ATOM 1536 N N . GLY A 1 188 ? -19.375 -3.303 15.317 1.00 8.72 188 GLY A N 1
ATOM 1537 C CA . GLY A 1 188 ? -20.363 -2.213 15.394 1.00 9.65 188 GLY A CA 1
ATOM 1538 C C . GLY A 1 188 ? -20.851 -1.894 16.773 1.00 10.74 188 GLY A C 1
ATOM 1539 O O . GLY A 1 188 ? -21.313 -0.747 17.047 1.00 13.65 188 GLY A O 1
ATOM 1540 N N . ALA A 1 189 ? -20.797 -2.859 17.713 1.00 10.26 189 ALA A N 1
ATOM 1541 C CA . ALA A 1 189 ? -21.230 -2.589 19.074 1.00 11.07 189 ALA A CA 1
ATOM 1542 C C . ALA A 1 189 ? -20.200 -1.842 19.912 1.00 11.52 189 ALA A C 1
ATOM 1543 O O . ALA A 1 189 ? -20.573 -0.994 20.754 1.00 14.62 189 ALA A O 1
ATOM 1545 N N . MET A 1 190 ? -18.912 -2.088 19.711 1.00 11.67 190 MET A N 1
ATOM 1546 C CA . MET A 1 190 ? -17.867 -1.597 20.619 1.00 12.74 190 MET A CA 1
ATOM 1547 C C . MET A 1 190 ? -16.846 -0.648 20.002 1.00 11.22 190 MET A C 1
ATOM 1548 O O . MET A 1 190 ? -16.232 0.103 20.794 1.00 13.08 190 MET A O 1
ATOM 1553 N N . ILE A 1 191 ? -16.687 -0.641 18.677 1.00 9.10 191 ILE A N 1
ATOM 1554 C CA . ILE A 1 191 ? -15.635 0.153 17.998 1.00 8.95 191 ILE A CA 1
ATOM 1555 C C . ILE A 1 191 ? -16.252 1.169 17.029 1.00 8.31 191 ILE A C 1
ATOM 1556 O O . ILE A 1 191 ? -16.033 2.404 17.193 1.00 9.01 191 ILE A O 1
ATOM 1565 N N . CYS A 1 192 ? -17.005 0.705 16.041 1.00 8.04 192 CYS A N 1
ATOM 1566 C CA . CYS A 1 192 ? -17.641 1.579 15.027 1.00 8.73 192 CYS A CA 1
ATOM 1567 C C . CYS A 1 192 ? -19.010 2.048 15.568 1.00 9.98 192 CYS A C 1
ATOM 1568 O O . CYS A 1 192 ? -20.084 1.613 15.092 1.00 11.28 192 CYS A O 1
ATOM 1571 N N . THR A 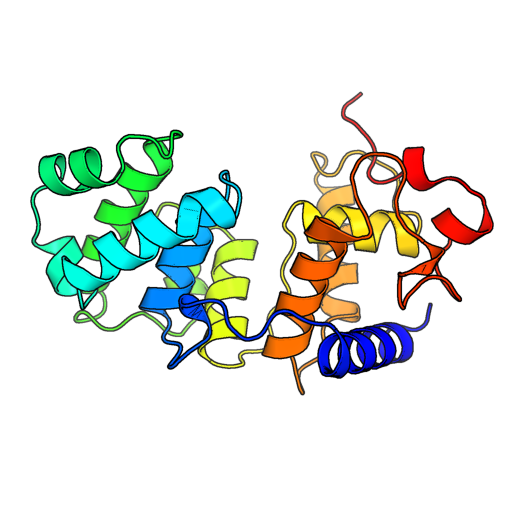1 193 ? -18.934 2.895 16.625 1.00 11.00 193 THR A N 1
ATOM 1572 C CA . THR A 1 193 ? -20.132 3.300 17.371 1.00 11.97 193 THR A CA 1
ATOM 1573 C C . THR A 1 193 ? -20.901 4.415 16.683 1.00 13.47 193 THR A C 1
ATOM 1574 O O . THR A 1 193 ? -20.392 5.107 15.799 1.00 15.87 193 THR A O 1
ATOM 1578 N N . ARG A 1 194 ? -22.151 4.674 17.036 1.00 15.81 194 ARG A N 1
ATOM 1579 C CA . ARG A 1 194 ? -22.922 5.753 16.424 1.00 20.28 194 ARG A CA 1
ATOM 1580 C C . ARG A 1 194 ? -22.218 7.109 16.456 1.00 19.79 194 ARG A C 1
ATOM 1581 O O . ARG A 1 194 ? -22.148 7.823 15.429 1.00 25.92 194 ARG A O 1
ATOM 1589 N N . SER A 1 195 ? -21.701 7.510 17.622 1.00 18.23 195 SER A N 1
ATOM 1590 C CA . SER A 1 195 ? -20.955 8.752 17.739 1.00 21.02 195 SER A CA 1
ATOM 1591 C C . SER A 1 195 ? -19.473 8.474 17.960 1.00 20.03 195 SER A C 1
ATOM 1592 O O . SER A 1 195 ? -19.127 7.511 18.672 1.00 19.29 195 SER A O 1
ATOM 1597 N N . LYS A 1 196 ? -18.624 9.279 17.369 1.00 19.52 196 LYS A N 1
ATOM 1598 C CA . LYS A 1 196 ? -17.188 9.252 17.636 1.00 19.30 196 LYS A CA 1
ATOM 1599 C C . LYS A 1 196 ? -16.570 7.845 17.602 1.00 16.27 196 LYS A C 1
ATOM 1600 O O . LYS A 1 196 ? -16.048 7.342 18.602 1.00 15.66 196 LYS A O 1
ATOM 1611 N N . PRO A 1 197 ? -16.572 7.171 16.444 1.00 13.25 197 PRO A N 1
ATOM 1612 C CA . PRO A 1 197 ? -16.057 5.786 16.380 1.00 9.86 197 PRO A CA 1
ATOM 1613 C C . PRO A 1 197 ? -14.572 5.754 16.740 1.00 9.42 197 PRO A C 1
ATOM 1614 O O . PRO A 1 197 ? -13.800 6.697 16.527 1.00 11.09 197 PRO A O 1
ATOM 1618 N N . LYS A 1 198 ? -14.114 4.602 17.267 1.00 9.26 198 LYS A N 1
ATOM 1619 C CA . LYS A 1 198 ? -12.733 4.347 17.693 1.00 10.21 198 LYS A CA 1
ATOM 1620 C C . LYS A 1 198 ? -11.863 3.787 16.557 1.00 8.47 198 LYS A C 1
ATOM 1621 O O . LYS A 1 198 ? -11.380 2.645 16.628 1.00 8.85 198 LYS A O 1
ATOM 1627 N N . CYS A 1 199 ? -11.661 4.585 15.487 1.00 8.79 199 CYS A N 1
ATOM 1628 C CA . CYS A 1 199 ? -11.033 4.083 14.267 1.00 8.20 199 CYS A CA 1
ATOM 1629 C C . CYS A 1 199 ? -9.635 3.519 14.527 1.00 8.62 199 CYS A C 1
ATOM 1630 O O . CYS A 1 199 ? -9.185 2.551 13.850 1.00 8.03 199 CYS A O 1
ATOM 1633 N N . SER A 1 200 ? -8.878 4.085 15.509 1.00 8.00 200 SER A N 1
ATOM 1634 C CA . SER A 1 200 ? -7.522 3.570 15.808 1.00 9.00 200 SER A CA 1
ATOM 1635 C C . SER A 1 200 ? -7.516 2.116 16.319 1.00 8.44 200 SER A C 1
ATOM 1636 O O . SER A 1 200 ? -6.454 1.445 16.211 1.00 9.34 200 SER A O 1
ATOM 1641 N N . LEU A 1 201 ? -8.633 1.618 16.854 1.00 8.03 201 LEU A N 1
ATOM 1642 C CA . LEU A 1 201 ? -8.815 0.240 17.312 1.00 7.74 201 LEU A CA 1
ATOM 1643 C C . LEU A 1 201 ? -9.433 -0.664 16.237 1.00 7.77 201 LEU A C 1
ATOM 1644 O O . LEU A 1 201 ? -9.730 -1.860 16.510 1.00 8.58 201 LEU A O 1
ATOM 1649 N N . CYS A 1 202 ? -9.700 -0.160 15.016 1.00 7.48 202 CYS A N 1
ATOM 1650 C CA . CYS A 1 202 ? -10.520 -0.884 14.041 1.00 7.55 202 CYS A CA 1
ATOM 1651 C C . CYS A 1 202 ? -9.639 -1.586 13.005 1.00 7.26 202 CYS A C 1
ATOM 1652 O O . CYS A 1 202 ? -8.742 -0.916 12.420 1.00 8.00 202 CYS A O 1
ATOM 1655 N N . PRO A 1 203 ? -9.864 -2.876 12.708 1.00 7.09 203 PRO A N 1
ATOM 1656 C CA . PRO A 1 203 ? -9.016 -3.582 11.730 1.00 7.67 203 PRO A CA 1
ATOM 1657 C C . PRO A 1 203 ? -9.269 -3.140 10.285 1.00 7.53 203 PRO A C 1
ATOM 1658 O O . PRO A 1 203 ? -8.498 -3.592 9.400 1.00 9.88 203 PRO A O 1
ATOM 1662 N N . LEU A 1 204 ? -10.284 -2.318 10.001 1.00 7.75 204 LEU A N 1
ATOM 1663 C CA . LEU A 1 204 ? -10.577 -1.802 8.640 1.00 7.98 204 LEU A CA 1
ATOM 1664 C C . LEU A 1 204 ? -9.983 -0.415 8.377 1.00 7.19 204 LEU A C 1
ATOM 1665 O O . LEU A 1 204 ? -10.144 0.137 7.266 1.00 8.62 204 LEU A O 1
ATOM 1670 N N . GLN A 1 205 ? -9.289 0.198 9.343 1.00 7.85 205 GLN A N 1
ATOM 1671 C CA . GLN A 1 205 ? -8.897 1.616 9.286 1.00 8.31 205 GLN A CA 1
ATOM 1672 C C . GLN A 1 205 ? -7.985 1.903 8.094 1.00 8.94 205 GLN A C 1
ATOM 1673 O O . GLN A 1 205 ? -7.963 3.054 7.643 1.00 10.52 205 GLN A O 1
ATOM 1679 N N . ASN A 1 206 ? -7.206 0.911 7.591 1.00 9.38 206 ASN A N 1
ATOM 1680 C CA . ASN A 1 206 ? -6.298 1.137 6.455 1.00 10.55 206 ASN A CA 1
ATOM 1681 C C . ASN A 1 206 ? -7.042 1.196 5.123 1.00 12.05 206 ASN A C 1
ATOM 1682 O O . ASN A 1 206 ? -6.413 1.690 4.146 1.00 18.16 206 ASN A O 1
ATOM 1687 N N . GLY A 1 207 ? -8.314 0.829 5.000 1.00 11.11 207 GLY A N 1
ATOM 1688 C CA . GLY A 1 207 ? -9.034 0.917 3.734 1.00 10.97 207 GLY A CA 1
ATOM 1689 C C . GLY A 1 207 ? -10.381 1.579 3.800 1.00 10.41 207 GLY A C 1
ATOM 1690 O O . GLY A 1 207 ? -11.079 1.731 2.745 1.00 14.29 207 GLY A O 1
ATOM 1691 N N . CYS A 1 208 ? -10.842 1.996 4.981 1.00 8.64 208 CYS A N 1
ATOM 1692 C CA . CYS A 1 208 ? -12.155 2.604 5.155 1.00 8.21 208 CYS A CA 1
ATOM 1693 C C . CYS A 1 208 ? -12.234 4.010 4.550 1.00 7.44 208 CYS A C 1
ATOM 1694 O O . CYS A 1 208 ? -11.420 4.907 4.861 1.00 9.17 208 CYS A O 1
ATOM 1697 N N . ILE A 1 209 ? -13.250 4.265 3.704 1.00 8.02 209 ILE A N 1
ATOM 1698 C CA . ILE A 1 209 ? -13.403 5.589 3.046 1.00 8.81 209 ILE A CA 1
ATOM 1699 C C . ILE A 1 209 ? -13.811 6.628 4.093 1.00 8.48 209 ILE A C 1
ATOM 1700 O O . ILE A 1 209 ? -13.268 7.781 4.046 1.00 10.43 209 ILE A O 1
ATOM 1705 N N . ALA A 1 210 ? -14.713 6.310 5.033 1.00 8.47 210 ALA A N 1
ATOM 1706 C CA . ALA A 1 210 ? -15.078 7.324 6.051 1.00 8.78 210 ALA A CA 1
ATOM 1707 C C . ALA A 1 210 ? -13.850 7.741 6.864 1.00 9.36 210 ALA A C 1
ATOM 1708 O O . ALA A 1 210 ? -13.638 8.957 7.150 1.00 11.47 210 ALA A O 1
ATOM 1710 N N . ALA A 1 211 ? -13.012 6.793 7.288 1.00 9.12 211 ALA A N 1
ATOM 1711 C CA . ALA A 1 211 ? -11.815 7.121 8.087 1.00 9.89 211 ALA A CA 1
ATOM 1712 C C . ALA A 1 211 ? -10.864 8.046 7.324 1.00 10.73 211 ALA A C 1
ATOM 1713 O O . ALA A 1 211 ? -10.249 8.975 7.871 1.00 12.81 211 ALA A O 1
ATOM 1715 N N . ALA A 1 212 ? -10.709 7.763 6.021 1.00 10.70 212 ALA A N 1
ATOM 1716 C CA . ALA A 1 212 ? -9.769 8.527 5.207 1.00 11.61 212 ALA A CA 1
ATOM 1717 C C . ALA A 1 212 ? -10.184 10.004 5.076 1.00 11.89 212 ALA A C 1
ATOM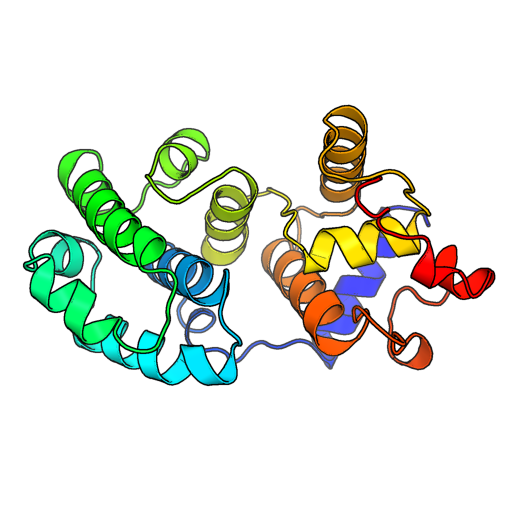 1718 O O . ALA A 1 212 ? -9.326 10.878 4.936 1.00 14.39 212 ALA A O 1
ATOM 1720 N N . ASN A 1 213 ? -11.503 10.298 5.142 1.00 11.22 213 ASN A N 1
ATOM 1721 C CA . ASN A 1 213 ? -12.071 11.637 4.931 1.00 11.01 213 ASN A CA 1
ATOM 1722 C C . ASN A 1 213 ? -12.640 12.235 6.216 1.00 11.10 213 ASN A C 1
ATOM 1723 O O . ASN A 1 213 ? -13.222 13.335 6.189 1.00 12.43 213 ASN A O 1
ATOM 1728 N N . ASN A 1 214 ? -12.485 11.564 7.358 1.00 10.88 214 ASN A N 1
ATOM 1729 C CA . ASN A 1 214 ? -13.163 11.937 8.614 1.00 12.91 214 ASN A CA 1
ATOM 1730 C C . ASN A 1 214 ? -14.662 12.199 8.464 1.00 11.78 214 ASN A C 1
ATOM 1731 O O . ASN A 1 214 ? -15.201 13.155 9.058 1.00 12.69 214 ASN A O 1
ATOM 1740 N N . SER A 1 215 ? -15.331 11.344 7.675 1.00 10.37 215 SER A N 1
ATOM 1741 C CA . SER A 1 215 ? -16.714 11.567 7.221 1.00 10.72 215 SER A CA 1
ATOM 1742 C C . SER A 1 215 ? -17.689 10.522 7.750 1.00 10.04 215 SER A C 1
ATOM 1743 O O . SER A 1 215 ? -18.792 10.322 7.215 1.00 10.38 215 SER A O 1
ATOM 1746 N N . TRP A 1 216 ? -17.372 9.873 8.919 1.00 10.60 216 TRP A N 1
ATOM 1747 C CA . TRP A 1 216 ? -18.275 8.879 9.492 1.00 10.50 216 TRP A CA 1
ATOM 1748 C C . TRP A 1 216 ? -19.693 9.384 9.730 1.00 10.12 216 TRP A C 1
ATOM 1749 O O . TRP A 1 216 ? -20.654 8.581 9.682 1.00 10.70 216 TRP A O 1
ATOM 1770 N N . ALA A 1 217 ? -19.877 10.685 9.993 1.00 11.01 217 ALA A N 1
ATOM 1771 C CA . ALA A 1 217 ? -21.217 11.200 10.276 1.00 12.01 217 ALA A CA 1
ATOM 1772 C C . ALA A 1 217 ? -22.148 11.114 9.081 1.00 11.58 217 ALA A C 1
ATOM 1773 O O . ALA A 1 217 ? -23.390 11.234 9.313 1.00 12.80 217 ALA A O 1
ATOM 1775 N N . LEU A 1 218 ? -21.635 10.928 7.855 1.00 10.07 218 LEU A N 1
ATOM 1776 C CA . LEU A 1 218 ? -22.494 10.845 6.658 1.00 10.17 218 LEU A CA 1
ATOM 1777 C C . LEU A 1 218 ? -23.102 9.453 6.440 1.00 9.51 218 LEU A C 1
ATOM 1778 O O . LEU A 1 218 ? -23.980 9.307 5.553 1.00 10.40 218 LEU A O 1
ATOM 1783 N N . TYR A 1 219 ? -22.648 8.413 7.150 1.00 9.75 219 TYR A N 1
ATOM 1784 C CA . TYR A 1 219 ? -22.931 7.001 6.801 1.00 8.70 219 TYR A CA 1
ATOM 1785 C C . TYR A 1 219 ? -23.328 6.166 8.028 1.00 9.17 219 TYR A C 1
ATOM 1786 O O . TYR A 1 219 ? -22.613 6.279 9.036 1.00 10.35 219 TYR A O 1
ATOM 1795 N N . PRO A 1 220 ? -24.412 5.373 8.009 1.00 9.97 220 PRO A N 1
ATOM 1796 C CA . PRO A 1 220 ? -25.439 5.344 6.952 1.00 10.24 220 PRO A CA 1
ATOM 1797 C C . PRO A 1 220 ? -26.203 6.665 6.864 1.00 9.71 220 PRO A C 1
ATOM 1798 O O . PRO A 1 220 ? -26.146 7.494 7.798 1.00 11.69 220 PRO A O 1
ATOM 1802 N N . GLY A 1 221 ? -26.963 6.896 5.796 1.00 10.62 221 GLY A N 1
ATOM 1803 C CA . GLY A 1 221 ? -27.800 8.099 5.731 1.00 12.18 221 GLY A CA 1
ATOM 1804 C C . GLY A 1 221 ? -28.953 8.046 6.715 1.00 14.22 221 GLY A C 1
ATOM 1805 O O . GLY A 1 221 ? -29.419 6.957 7.054 1.00 15.40 221 GLY A O 1
ATOM 1806 N N . LYS A 1 222 ? -29.403 9.235 7.130 1.00 16.65 222 LYS A N 1
ATOM 1807 C CA . LYS A 1 222 ? -30.572 9.331 8.008 1.00 18.57 222 LYS A CA 1
ATOM 1808 C C . LYS A 1 222 ? -31.867 9.477 7.236 1.00 18.95 222 LYS A C 1
ATOM 1809 O O . LYS A 1 222 ? -31.953 9.772 6.024 1.00 18.95 222 LYS A O 1
ATOM 1815 N N . LYS A 1 223 ? -33.005 9.249 7.894 1.00 21.07 223 LYS A N 1
ATOM 1816 C CA . LYS A 1 223 ? -34.239 9.508 7.168 1.00 24.97 223 LYS A CA 1
ATOM 1817 C C . LYS A 1 223 ? -34.419 10.985 6.827 1.00 26.18 223 LYS A C 1
ATOM 1818 O O . LYS A 1 223 ? -34.252 11.768 7.778 1.00 29.33 223 LYS A O 1
ATOM 1824 N N . PRO A 1 224 ? -34.736 11.365 5.600 1.00 29.00 224 PRO A N 1
ATOM 1825 C CA . PRO A 1 224 ? -34.975 12.775 5.264 1.00 30.07 224 PRO A CA 1
ATOM 1826 C C . PRO A 1 224 ? -36.110 13.398 6.084 1.00 31.43 224 PRO A C 1
ATOM 1827 O O . PRO A 1 224 ? -37.068 12.748 6.509 1.00 34.96 224 PRO A O 1
#

Sequence (224 aa):
MQASQFSAQVLDWYDKYGRKTLPWQIDKTPYKVWLSEVMLQQTQVATVIPYFERFMARFPTVTDLANAPLDEVLHLWTGLGYYARARNLHKAAQQVATLHGGKFPETFEEVAALPGVGRSTAGAILSLSLGKHFPILDGNVKRVLARCYAVSGWPGKKEVENKLWSLSEQVTPAVGVERFNQAMMDLGAMICTRSKPKCSLCPLQNGCIAAANNSWALYPGKKP

Foldseek 3Di:
DQLVLLQVLLLVLCVPPNDQPQPCNPPHALVSLLVVCLLVQQDDPVVCRVLSVVCCVQQVALVSLQPDDLVVQVVSCPPSDPCVSSVLSNQLSVCCVPPPVRHDDQDLVNQCPRGNHHNQNSQLSNCQRPLDLAFHDGPLLQLVQCQQVVQEDDCVDPVSVVVSRVSRSSNQDSVCNNSSRSSSNVCSVPASDQPDGNLVSDSSLVRGPCNVVVNSNRPHYDDD

Organism: Escherichia coli (strain K12) (NCBI:txid83333)

InterPro domains:
  IPR000445 Helix-hairpin-helix motif [PF00633] (100-127)
  IPR003265 HhH-GPD domain [PF00730] (36-168)
  IPR003265 HhH-GPD domain [SM00478] (39-190)
  IPR003265 HhH-GPD domain [cd00056] (31-188)
  IPR003651 Endonuclease III-like, iron-sulphur cluster loop motif [PF10576] (192-208)
  IPR003651 Endonuclease III-like, iron-sulphur cluster loop motif [SM00525] (191-211)
  IPR004035 Endonuclease III, iron-sulphur binding site [PS00764] (192-208)
  IPR004036 Endonuclease III-like, conserved site-2 [PS01155] (102-131)
  IPR005760 A/G-specific adenine glycosylase MutY [TIGR01084] (5-277)
  IPR011257 DNA glycosylase [SSF48150] (3-225)
  IPR015797 NUDIX hydrolase-like domain superfamily [SSF55811] (220-344)
  IPR023170 Helix-hairpin-helix, base-excision DNA repair, C-terminal [G3DSA:1.10.1670.10] (9-211)
  IPR029119 Adenine DNA glycosylase, C-terminal [PF14815] (234-343)
  IPR029119 Adenine DNA glycosylase, C-terminal [cd03431] (229-342)
  IPR044298 Adenine/Thymine-DNA glycosylase [PTHR42944] (3-343)

Secondary structure (DSSP, 8-state):
--HHHHHHHHHHHHHHH----SGGGSS--HHHHHHHHHHHTSS-HHHHHHHHHHHHHH-SSHHHHHHS-HHHHHHHHTTS--THHHHHHHHHHHHHHHHSTTS---SHHHHHTSTT--HHHHHHHHHHHH--S-----HHHHHHHHHHHT--S-TTSHHHHHHHHHHHHHH--STTHHHHHHHHHHHHHHTS-SSS--GGG-TTTTT-HHHHHT-GGGSSPPP-

Solvent-accessible surface area: 11258 Å² total; per-residue (Å²): 50,139,35,91,72,0,14,52,38,0,28,105,28,12,101,157,143,15,63,95,122,18,32,15,32,89,120,86,56,20,18,41,4,1,0,1,26,6,0,47,87,93,24,132,40,81,52,0,57,63,33,3,91,116,2,35,85,99,0,80,68,6,55,59,0,8,125,9,87,69,113,60,0,46,136,41,0,83,56,7,26,140,82,54,17,0,115,46,2,14,123,0,0,75,43,1,33,115,121,42,73,23,141,14,9,73,76,62,149,72,0,36,66,4,40,39,11,44,133,27,16,0,0,3,0,1,0,13,16,68,16,85,129,66,22,6,9,49,43,37,2,59,23,5,0,0,13,2,47,32,12,73,24,83,20,48,77,149,136,16,54,67,130,0,19,58,22,3,120,121,2,22,30,50,130,11,0,58,109,3,0,16,0,3,23,0,0,1,51,70,18,15,37,191,62,156,22,113,49,97,108,17,28,3,90,110,28,19,75,2,37,85,97,124,20,69,60,112,29,33,17,165,144,142

Nearest PDB structures (foldseek):
  1kg7-assembly1_A  TM=1.004E+00  e=8.832E-37  Escherichia coli
  1kg4-assembly1_A  TM=1.004E+00  e=1.310E-36  Escherichia coli
  1kg5-assembly1_A  TM=1.004E+00  e=2.251E-36  Escherichia coli
  1kg6-assembly1_A  TM=1.004E+00  e=2.364E-36  Escherichia coli
  1kqj-assembly1_A  TM=1.003E+00  e=1.964E-35  Escherichia coli